Protein 4F6P (pdb70)

B-factor: mean 28.71, std 13.91, range [11.57, 96.3]

Organism: Saccharomyces cerevisiae (strain ATCC 204508 / S288c) (NCBI:txid559292)

Nearest PDB structures (foldseek):
  4f6p-assembly1_A  TM=1.004E+00  e=3.879E-60  Saccharomyces cerevisiae S288C
  4f6o-assembly1_A  TM=1.001E+00  e=3.298E-57  Saccharomyces cerevisiae S288C
  7qp0-assembly2_B  TM=9.603E-01  e=7.938E-43  Nakaseomyces glabratus
  7qp1-assembly1_A  TM=9.491E-01  e=3.780E-41  Nakaseomyces glabratus
  7qp1-assembly2_B  TM=9.369E-01  e=2.446E-39  Nakaseomyces glabratus

Foldseek 3Di:
DQDPVRADDFPPDFAAFDQDWDDDPQDDDIAGAAPLPDAEAEEFEFEQLPPDPRGHPARLVLSVLVVCLCCVPPPHDPVRYQYAYCPDDDPLRHQAVVSVLVVLLVQQPPFDANHAYEYEGEDEWDDPQIWAAGSVCVPVNTHHLVNSLVRHPVVHDHRYEYEYEYLYAPCVCSNVAQWKAALVGTDGHDPNAGNYKYKYKDWYQVYRLRSVLQSVCCVVPVWHFQNSSQRSSQVVQPPVHRIHMMMGIRDDDPRSHTDGD

Radius of gyration: 17.44 Å; Cα contacts (8 Å, |Δi|>4): 627; chains: 1; bounding box: 40×53×42 Å

Secondary structure (DSSP, 8-state):
---TTSS----SS-PPPPSS-EE-TTS--EE------S-EEEEEEE---TTSTT--SSHHHHHHHHHHHHHTTS---GGGEEEEETTSS-GGGS--HHHHHHHHHHHHTT--TT-EEEEEEES-EEE--EEE--TTHHHH--EEHHHHHHHHTTTPPTT-EEEEEE-SSS-TTTT--SEEEETTEEEE-------SEEEEEEEE----HHHHHHHHHHHH----BHHHHHHHHHHHHTTT-S-EEEEEESS---TTSBP--

GO terms:
  GO:0005634 nucleus (C, IDA)
  GO:0005829 cytosol (C, IDA)
  GO:0004198 calcium-dependent cysteine-type endopeptidase activity (F, IDA)
  GO:0006915 apoptotic process (P, IDA)
  GO:0004198 calcium-dependent cysteine-type endopeptidase activity (F, IMP)
  GO:0006515 protein quality control for misfolded or incompletely synthesized proteins (P, IMP)
  GO:0006915 apoptotic process (P, IMP)

Sequence (261 aa):
YVNASNMYGPPQNMSLPPPQTQTIQGTDQPYQYSQCTGRRKALIIGINYIGSKNQLRGCINDAHNIFNFLTNGYGYSSSDDIVILTDDQNDDLVRVPTRANMIRAMQWLVKDAQPNDSLFLHYSGHGGQTDDVIYPVDFETQGPIIDDEMHDIMVKPLQQGVRLTALLFDSAHSGTVLDLPYTYSTKGIIKEPNIFSAADVVMLSGSKNTGAMSHAFIKVMTLQPQQSYLSLLQNMRKELAGKYSQKPQLSSSHPIDVNLQFIMM

Solvent-accessible surface area: 11899 Å² total; per-residue (Å²): 178,119,58,118,53,98,22,90,39,41,46,172,120,49,71,102,2,32,81,118,66,45,106,18,172,80,49,139,58,54,17,28,4,0,45,8,112,37,134,74,16,0,0,0,0,0,0,21,4,91,72,55,210,103,86,42,183,12,10,9,82,3,0,78,58,0,42,79,23,0,41,124,57,43,56,3,54,73,136,24,16,40,28,2,4,24,80,58,158,47,134,106,119,26,0,28,57,76,36,0,24,174,5,0,89,72,0,14,137,108,10,96,53,40,13,0,1,1,3,0,1,2,8,37,20,11,123,112,82,16,0,2,50,0,43,38,49,146,117,111,20,46,0,66,4,65,56,0,47,73,25,0,1,151,79,15,82,59,0,0,0,0,2,0,1,1,19,3,41,93,0,35,62,0,0,54,7,38,8,14,6,2,22,149,8,90,78,90,99,33,164,101,101,32,23,0,0,0,1,2,4,6,4,39,175,140,62,4,7,0,1,56,0,0,36,84,2,7,88,104,49,70,109,2,1,1,8,1,1,1,35,3,0,83,76,28,0,70,85,134,54,75,31,66,0,34,2,7,0,4,1,38,13,76,10,64,11,28,4,31,8

Structure (mmCIF, N/CA/C/O backbone):
data_4F6P
#
_entry.id   4F6P
#
_cell.length_a   114.400
_cell.length_b   114.400
_cell.length_c   61.679
_cell.angle_alpha   90.00
_cell.angle_beta   90.00
_cell.angle_gamma   120.00
#
_symmetry.space_group_name_H-M   'H 3'
#
loop_
_entity.id
_entity.type
_entity.pdbx_description
1 polymer Metacaspase-1
2 non-polymer 1,1-diphenylethanol
3 water water
#
loop_
_atom_site.group_PDB
_atom_site.id
_atom_site.type_symbol
_atom_site.label_atom_id
_atom_site.label_alt_id
_atom_site.label_comp_id
_atom_site.label_asym_id
_atom_site.label_entity_id
_atom_site.label_seq_id
_atom_site.pdbx_PDB_ins_code
_atom_site.Cartn_x
_atom_site.Cartn_y
_atom_site.Cartn_z
_atom_site.occupancy
_atom_site.B_iso_or_equiv
_atom_site.auth_seq_id
_atom_site.auth_comp_id
_atom_site.auth_asym_id
_atom_site.auth_atom_id
_atom_site.pdbx_PDB_model_num
ATOM 1 N N . TYR A 1 11 ? 14.023 4.349 -6.812 1.00 94.55 93 TYR A N 1
ATOM 2 C CA . TYR A 1 11 ? 14.994 3.769 -7.732 1.00 90.56 93 TYR A CA 1
ATOM 3 C C . TYR A 1 11 ? 15.668 2.553 -7.111 1.00 94.84 93 TYR A C 1
ATOM 4 O O . TYR A 1 11 ? 15.439 1.421 -7.533 1.00 92.44 93 TYR A O 1
ATOM 13 N N . VAL A 1 16 ? 8.662 -4.608 -1.921 1.00 74.71 98 VAL A N 1
ATOM 14 C CA . VAL A 1 16 ? 8.376 -6.021 -2.135 1.00 71.97 98 VAL A CA 1
ATOM 15 C C . VAL A 1 16 ? 6.876 -6.267 -2.275 1.00 71.39 98 VAL A C 1
ATOM 16 O O . VAL A 1 16 ? 6.076 -5.741 -1.502 1.00 71.32 98 VAL A O 1
ATOM 20 N N . ASN A 1 17 ? 6.500 -7.071 -3.264 1.00 63.84 99 ASN A N 1
ATOM 21 C CA . ASN A 1 17 ? 5.095 -7.366 -3.514 1.00 66.65 99 ASN A CA 1
ATOM 22 C C . ASN A 1 17 ? 4.659 -8.707 -2.929 1.00 68.69 99 ASN A C 1
ATOM 23 O O . ASN A 1 17 ? 5.395 -9.331 -2.165 1.00 68.03 99 ASN A O 1
ATOM 28 N N . ALA A 1 18 ? 3.457 -9.140 -3.292 1.00 63.69 100 ALA A N 1
ATOM 29 C CA . ALA A 1 18 ? 2.887 -10.375 -2.764 1.00 63.25 100 ALA A CA 1
ATOM 30 C C . ALA A 1 18 ? 3.677 -11.618 -3.170 1.00 59.88 100 ALA A C 1
ATOM 31 O O . ALA A 1 18 ? 3.478 -12.693 -2.611 1.00 62.51 100 ALA A O 1
ATOM 33 N N . SER A 1 19 ? 4.568 -11.470 -4.145 1.00 53.26 101 SER A N 1
ATOM 34 C CA . SER A 1 19 ? 5.398 -12.585 -4.596 1.00 57.80 101 SER A CA 1
ATOM 35 C C . SER A 1 19 ? 6.785 -12.502 -3.977 1.00 54.66 101 SER A C 1
ATOM 36 O O . SER A 1 19 ? 7.676 -13.274 -4.322 1.00 52.13 101 SER A O 1
ATOM 39 N N . ASN A 1 20 ? 6.956 -11.555 -3.062 1.00 48.08 102 ASN A N 1
ATOM 40 C CA . ASN A 1 20 ? 8.231 -11.342 -2.389 1.00 46.25 102 ASN A CA 1
ATOM 41 C C . ASN A 1 20 ? 9.322 -10.862 -3.335 1.00 48.70 102 ASN A C 1
ATOM 42 O O . ASN A 1 20 ? 10.506 -11.070 -3.087 1.00 46.88 102 ASN A O 1
ATOM 47 N N . MET A 1 21 ? 8.917 -10.212 -4.418 1.00 41.33 103 MET A N 1
ATOM 48 C CA . M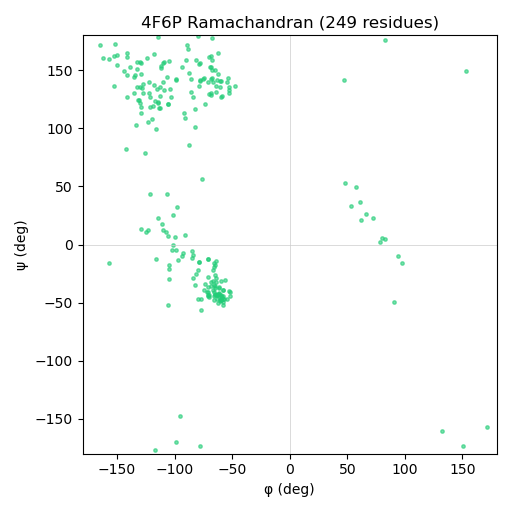ET A 1 21 ? 9.870 -9.705 -5.393 1.00 37.84 103 MET A CA 1
ATOM 49 C C . MET A 1 21 ? 9.771 -8.189 -5.474 1.00 40.02 103 MET A C 1
ATOM 50 O O . MET A 1 21 ? 8.801 -7.603 -4.989 1.00 43.79 103 MET A O 1
ATOM 55 N N . TYR A 1 22 ? 10.779 -7.551 -6.060 1.00 34.77 104 TYR A N 1
ATOM 56 C CA . TYR A 1 22 ? 10.737 -6.105 -6.232 1.00 35.38 104 TYR A CA 1
ATOM 57 C C . TYR A 1 22 ? 9.697 -5.730 -7.264 1.00 35.88 104 TYR A C 1
ATOM 58 O O . TYR A 1 22 ? 9.662 -6.286 -8.360 1.00 32.47 104 TYR A O 1
ATOM 67 N N . GLY A 1 23 ? 8.833 -4.789 -6.904 1.00 40.71 105 GLY A N 1
ATOM 68 C CA . GLY A 1 23 ? 7.813 -4.344 -7.823 1.00 40.92 105 GLY A CA 1
ATOM 69 C C . GLY A 1 23 ? 8.396 -3.388 -8.841 1.00 38.25 105 GLY A C 1
ATOM 70 O O . GLY A 1 23 ? 9.255 -2.566 -8.510 1.00 37.86 105 GLY A O 1
ATOM 71 N N . PRO A 1 24 ? 7.936 -3.494 -10.094 1.00 32.11 106 PRO A N 1
ATOM 72 C CA . PRO A 1 24 ? 8.227 -2.475 -11.104 1.00 30.06 106 PRO A CA 1
ATOM 73 C C . PRO A 1 24 ? 7.492 -1.202 -10.706 1.00 31.71 106 PRO A C 1
ATOM 74 O O . PRO A 1 24 ? 6.787 -1.203 -9.698 1.00 32.46 106 PRO A O 1
ATOM 78 N N . PRO A 1 25 ? 7.654 -0.125 -11.479 1.00 28.63 107 PRO A N 1
ATOM 79 C CA . PRO A 1 25 ? 6.935 1.114 -11.170 1.00 30.60 107 PRO A CA 1
ATOM 80 C C . PRO A 1 25 ? 5.429 0.884 -11.265 1.00 31.63 107 PRO A C 1
ATOM 81 O O . PRO A 1 25 ? 5.000 0.080 -12.087 1.00 31.21 107 PRO A O 1
ATOM 85 N N . GLN A 1 26 ? 4.648 1.576 -10.437 1.00 36.61 108 GLN A N 1
ATOM 86 C CA . GLN A 1 26 ? 3.195 1.411 -10.427 1.00 41.39 108 GLN A CA 1
ATOM 87 C C . GLN A 1 26 ? 2.613 1.572 -11.824 1.00 40.96 108 GLN A C 1
ATOM 88 O O . GLN A 1 26 ? 1.692 0.856 -12.217 1.00 39.01 108 GLN A O 1
ATOM 94 N N . ASN A 1 27 ? 3.150 2.532 -12.567 1.00 29.29 109 ASN A N 1
ATOM 95 C CA . ASN A 1 27 ? 2.723 2.780 -13.933 1.00 30.44 109 ASN A CA 1
ATOM 96 C C . ASN A 1 27 ? 3.925 2.673 -14.847 1.00 33.06 109 ASN A C 1
ATOM 97 O O . ASN A 1 27 ? 4.776 3.557 -14.884 1.00 37.58 109 ASN A O 1
ATOM 102 N N . MET A 1 28 ? 3.984 1.578 -15.582 1.00 34.06 110 MET A N 1
ATOM 103 C CA . MET A 1 28 ? 5.120 1.274 -16.414 1.00 31.28 110 MET A CA 1
ATOM 104 C C . MET A 1 28 ? 4.688 1.346 -17.870 1.00 31.19 110 MET A C 1
ATOM 105 O O . MET A 1 28 ? 3.688 0.744 -18.262 1.00 37.27 110 MET A O 1
ATOM 110 N N . SER A 1 29 ? 5.429 2.104 -18.666 1.00 28.71 111 SER A N 1
ATOM 111 C CA . SER A 1 29 ? 5.122 2.265 -20.080 1.00 28.87 111 SER A CA 1
ATOM 112 C C . SER A 1 29 ? 5.875 1.264 -20.950 1.00 27.53 111 SER A C 1
ATOM 113 O O . SER A 1 29 ? 6.950 0.797 -20.588 1.00 24.52 111 SER A O 1
ATOM 116 N N . LEU A 1 30 ? 5.293 0.936 -22.096 1.00 28.15 112 LEU A N 1
ATOM 117 C CA . LEU A 1 30 ? 6.022 0.231 -23.130 1.00 26.63 112 LEU A CA 1
ATOM 118 C C . LEU A 1 30 ? 7.080 1.168 -23.692 1.00 26.15 112 LEU A C 1
ATOM 119 O O . LEU A 1 30 ? 6.918 2.384 -23.660 1.00 29.18 112 LEU A O 1
ATOM 124 N N . PRO A 1 31 ? 8.176 0.609 -24.216 1.00 26.11 113 PRO A N 1
ATOM 125 C CA . PRO A 1 31 ? 9.150 1.483 -24.864 1.00 24.85 113 PRO A CA 1
ATOM 126 C C . PRO A 1 31 ? 8.451 2.325 -25.921 1.00 28.52 113 PRO A C 1
ATOM 127 O O . PRO A 1 31 ? 7.537 1.835 -26.590 1.00 29.48 113 PRO A O 1
ATOM 131 N N . PRO A 1 32 ? 8.877 3.583 -26.066 1.00 28.60 114 PRO A N 1
ATOM 132 C CA . PRO A 1 32 ? 8.250 4.523 -27.002 1.00 29.33 114 PRO A CA 1
ATOM 133 C C . PRO A 1 32 ? 8.486 4.091 -28.448 1.00 30.22 114 PRO A C 1
ATOM 134 O O . PRO A 1 32 ? 9.557 3.575 -28.768 1.00 30.19 114 PRO A O 1
ATOM 138 N N . PRO A 1 33 ? 7.482 4.285 -29.318 1.00 33.93 115 PRO A N 1
ATOM 139 C CA . PRO A 1 33 ? 7.660 3.899 -30.717 1.00 36.26 115 PRO A CA 1
ATOM 140 C C . PRO A 1 33 ? 8.428 4.968 -31.484 1.00 36.32 115 PRO A C 1
ATOM 141 O O . PRO A 1 33 ? 9.086 4.656 -32.472 1.00 36.52 115 PRO A O 1
ATOM 145 N N . GLN A 1 34 ? 8.359 6.212 -31.014 1.00 35.80 116 GLN A N 1
ATOM 146 C CA . GLN A 1 34 ? 9.010 7.320 -31.699 1.00 36.95 116 GLN A CA 1
ATOM 147 C C . GLN A 1 34 ? 10.527 7.201 -31.620 1.00 38.10 116 GLN A C 1
ATOM 148 O O . GLN A 1 34 ? 11.082 6.776 -30.603 1.00 33.22 116 GLN A O 1
ATOM 154 N N . THR A 1 35 ? 11.191 7.578 -32.705 1.00 34.73 117 THR A N 1
ATOM 155 C CA . THR A 1 35 ? 12.640 7.690 -32.726 1.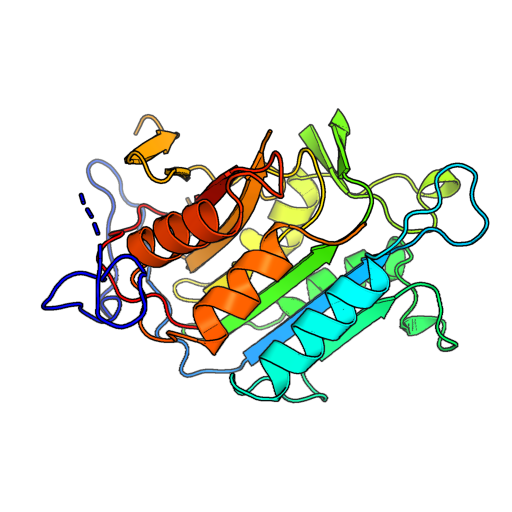00 33.86 117 THR A CA 1
ATOM 156 C C . THR A 1 35 ? 13.137 8.574 -31.589 1.00 35.67 117 THR A C 1
ATOM 157 O O . THR A 1 35 ? 12.582 9.639 -31.317 1.00 35.56 117 THR A O 1
ATOM 161 N N . GLN A 1 36 ? 14.187 8.115 -30.921 1.00 32.31 118 GLN A N 1
ATOM 162 C CA . GLN A 1 36 ? 14.763 8.831 -29.797 1.00 31.66 118 GLN A CA 1
ATOM 163 C C . GLN A 1 36 ? 16.062 9.480 -30.237 1.00 31.07 118 GLN A C 1
ATOM 164 O O . GLN A 1 36 ? 16.674 9.056 -31.216 1.00 34.88 118 GLN A O 1
ATOM 170 N N . THR A 1 37 ? 16.477 10.511 -29.514 1.00 34.89 119 THR A N 1
ATOM 171 C CA . THR A 1 37 ? 17.731 11.185 -29.807 1.00 36.31 119 THR A CA 1
ATOM 172 C C . THR A 1 37 ? 18.572 11.328 -28.549 1.00 39.79 119 THR A C 1
ATOM 173 O O . THR A 1 37 ? 18.061 11.298 -27.430 1.00 34.92 119 THR A O 1
ATOM 177 N N . ILE A 1 38 ? 19.873 11.477 -28.748 1.00 48.37 120 ILE A N 1
ATOM 178 C CA . ILE A 1 38 ? 20.793 11.698 -27.649 1.00 51.43 120 ILE A CA 1
ATOM 179 C C . ILE A 1 38 ? 21.196 13.168 -27.616 1.00 52.71 120 ILE A C 1
ATOM 180 O O . ILE A 1 38 ? 21.506 13.763 -28.653 1.00 51.07 120 ILE A O 1
ATOM 185 N N . GLN A 1 39 ? 21.168 13.758 -26.427 1.00 52.76 121 GLN A N 1
ATOM 186 C CA . GLN A 1 39 ? 21.513 15.164 -26.273 1.00 61.48 121 GLN A CA 1
ATOM 187 C C . GLN A 1 39 ? 22.948 15.439 -26.710 1.00 58.47 121 GLN A C 1
ATOM 188 O O . GLN A 1 39 ? 23.849 14.641 -26.452 1.00 60.66 121 GLN A O 1
ATOM 194 N N . GLY A 1 40 ? 23.149 16.571 -27.376 1.00 61.12 122 GLY A N 1
ATOM 195 C CA . GLY A 1 40 ? 24.480 17.016 -27.742 1.00 58.64 122 GLY A CA 1
ATOM 196 C C . GLY A 1 40 ? 25.057 16.345 -28.972 1.00 61.15 122 GLY A C 1
ATOM 197 O O . GLY A 1 40 ? 26.216 16.570 -29.320 1.00 66.31 122 GLY A O 1
ATOM 198 N N . THR A 1 41 ? 24.257 15.518 -29.636 1.00 55.07 123 THR A N 1
ATOM 199 C CA . THR A 1 41 ? 24.725 14.846 -30.840 1.00 56.57 123 THR A CA 1
ATOM 200 C C . THR A 1 41 ? 23.597 14.519 -31.811 1.00 55.41 123 THR A C 1
ATOM 201 O O . THR A 1 41 ? 22.417 14.692 -31.501 1.00 51.49 123 THR A O 1
ATOM 205 N N . ASP A 1 42 ? 23.978 14.040 -32.990 1.00 78.72 124 ASP A N 1
ATOM 206 C CA . ASP A 1 42 ? 23.032 13.765 -34.063 1.00 81.58 124 ASP A CA 1
ATOM 207 C C . ASP A 1 42 ? 22.836 12.260 -34.237 1.00 81.88 124 ASP A C 1
ATOM 208 O O . ASP A 1 42 ? 22.809 11.757 -35.362 1.00 83.79 124 ASP A O 1
ATOM 213 N N . GLN A 1 43 ? 22.694 11.544 -33.124 1.00 60.57 125 GLN A N 1
ATOM 214 C CA . GLN A 1 43 ? 22.647 10.084 -33.155 1.00 53.24 125 GLN A CA 1
ATOM 215 C C . GLN A 1 43 ? 21.301 9.544 -32.679 1.00 50.27 125 GLN A C 1
ATOM 216 O O . GLN A 1 43 ? 21.051 9.455 -31.479 1.00 52.46 125 GLN A O 1
ATOM 222 N N . PRO A 1 44 ? 20.429 9.178 -33.623 1.00 37.48 126 PRO A N 1
ATOM 223 C CA . PRO A 1 44 ? 19.118 8.645 -33.259 1.00 33.03 126 PRO A CA 1
ATOM 224 C C . PRO A 1 44 ? 19.187 7.163 -32.902 1.00 28.33 126 PRO A C 1
ATOM 225 O O . PRO A 1 44 ? 20.120 6.468 -33.300 1.00 31.69 126 PRO A O 1
ATOM 229 N N . TYR A 1 45 ? 18.195 6.704 -32.153 1.00 28.09 127 TYR A N 1
ATOM 230 C CA . TYR A 1 45 ? 18.000 5.278 -31.912 1.00 26.54 127 TYR A CA 1
ATOM 231 C C . TYR A 1 45 ? 16.513 5.031 -31.721 1.00 28.02 127 TYR A C 1
ATOM 232 O O . TYR A 1 45 ? 15.743 5.962 -31.480 1.00 28.27 127 TYR A O 1
ATOM 241 N N . GLN A 1 46 ? 16.100 3.776 -31.832 1.00 24.50 128 GLN A N 1
ATOM 242 C CA . GLN A 1 46 ? 14.697 3.434 -31.735 1.00 25.85 128 GLN A CA 1
ATOM 243 C C . GLN A 1 46 ? 14.568 2.123 -30.972 1.00 25.47 128 GLN A C 1
ATOM 244 O O . GLN A 1 46 ? 15.239 1.149 -31.301 1.00 24.80 128 GLN A O 1
ATOM 250 N N . TYR A 1 47 ? 13.750 2.116 -29.927 1.00 23.49 129 TYR A N 1
ATOM 251 C CA . TYR A 1 47 ? 13.407 0.865 -29.252 1.00 20.19 129 TYR A CA 1
ATOM 252 C C . TYR A 1 47 ? 12.583 -0.010 -30.188 1.00 24.53 129 TYR A C 1
ATOM 253 O O . TYR A 1 47 ? 11.695 0.479 -30.893 1.00 25.76 129 TYR A O 1
ATOM 262 N N . SER A 1 48 ? 12.840 -1.314 -30.194 1.00 20.42 130 SER A N 1
ATOM 263 C CA . SER A 1 48 ? 11.989 -2.199 -30.966 1.00 20.04 130 SER A CA 1
ATOM 264 C C . SER A 1 48 ? 10.669 -2.399 -30.251 1.00 21.78 130 SER A C 1
ATOM 265 O O . SER A 1 48 ? 10.640 -2.515 -29.031 1.00 21.80 130 SER A O 1
ATOM 268 N N . GLN A 1 49 ? 9.578 -2.478 -31.012 1.00 22.65 131 GLN A N 1
ATOM 269 C CA . GLN A 1 49 ? 8.301 -2.861 -30.431 1.00 23.49 131 GLN A CA 1
ATOM 270 C C . GLN A 1 49 ? 8.142 -4.379 -30.330 1.00 22.15 131 GLN A C 1
ATOM 271 O O . GLN A 1 49 ? 7.193 -4.873 -29.716 1.00 25.28 131 GLN A O 1
ATOM 277 N N . CYS A 1 50 ? 9.079 -5.114 -30.935 1.00 24.77 132 CYS A N 1
ATOM 278 C CA . CYS A 1 50 ? 9.126 -6.566 -30.823 1.00 23.85 132 CYS A CA 1
ATOM 279 C C . CYS A 1 50 ? 7.854 -7.218 -31.375 1.00 25.52 132 CYS A C 1
ATOM 280 O O . CYS A 1 50 ? 7.366 -8.220 -30.852 1.00 26.04 132 CYS A O 1
ATOM 283 N N . THR A 1 51 ? 7.335 -6.628 -32.446 1.00 24.49 133 THR A N 1
ATOM 284 C CA . THR A 1 51 ? 6.136 -7.120 -33.103 1.00 25.65 133 THR A CA 1
ATOM 285 C C . THR A 1 51 ? 6.463 -7.889 -34.383 1.00 28.00 133 THR A C 1
ATOM 286 O O . THR A 1 51 ? 5.570 -8.454 -35.021 1.00 28.27 133 THR A O 1
ATOM 290 N N . GLY A 1 52 ? 7.743 -7.914 -34.749 1.00 26.93 134 GLY A N 1
ATOM 291 C CA . GLY A 1 52 ? 8.190 -8.539 -35.986 1.00 28.20 134 GLY A CA 1
ATOM 292 C C . GLY A 1 52 ? 8.668 -9.969 -35.824 1.00 25.80 134 GLY A C 1
ATOM 293 O O . GLY A 1 52 ? 8.148 -10.721 -34.995 1.00 25.83 134 GLY A O 1
ATOM 294 N N . ARG A 1 53 ? 9.642 -10.357 -36.641 1.00 28.03 135 ARG A N 1
ATOM 295 C CA . ARG A 1 53 ? 10.181 -11.705 -36.582 1.00 28.62 135 ARG A CA 1
ATOM 296 C C . ARG A 1 53 ? 11.011 -11.935 -35.321 1.00 27.71 135 ARG A C 1
ATOM 297 O O . ARG A 1 53 ? 11.762 -11.056 -34.887 1.00 26.21 135 ARG A O 1
ATOM 305 N N . ARG A 1 54 ? 10.856 -13.125 -34.744 1.00 27.78 136 ARG A N 1
ATOM 306 C CA . ARG A 1 54 ? 11.625 -13.535 -33.580 1.00 24.49 136 ARG A CA 1
ATOM 307 C C . ARG A 1 54 ? 12.539 -14.695 -33.970 1.00 26.08 136 ARG A C 1
ATOM 308 O O . ARG A 1 54 ? 12.067 -15.762 -34.377 1.00 25.62 136 ARG A O 1
ATOM 316 N N . LYS A 1 55 ? 13.847 -14.474 -33.864 1.00 21.34 137 LYS A N 1
ATOM 317 C CA . LYS A 1 55 ? 14.835 -15.508 -34.167 1.00 18.98 137 LYS A CA 1
ATOM 318 C C . LYS A 1 55 ? 15.803 -15.591 -32.999 1.00 19.44 137 LYS A C 1
ATOM 319 O O . LYS A 1 55 ? 16.083 -14.580 -32.362 1.00 18.94 137 LYS A O 1
ATOM 325 N N . ALA A 1 56 ? 16.308 -16.787 -32.707 1.00 18.12 138 ALA A N 1
ATOM 326 C CA . ALA A 1 56 ? 17.290 -16.926 -31.630 1.00 16.49 138 ALA A CA 1
ATOM 327 C C . ALA A 1 56 ? 18.471 -17.787 -32.033 1.00 16.19 138 ALA A C 1
ATOM 328 O O . ALA A 1 56 ? 18.328 -18.755 -32.800 1.00 17.20 138 ALA A O 1
ATOM 330 N N . LEU A 1 57 ? 19.638 -17.434 -31.500 1.00 15.82 139 LEU A N 1
ATOM 331 C CA . LEU A 1 57 ? 20.829 -18.261 -31.589 1.00 16.77 139 LEU A CA 1
ATOM 332 C C . LEU A 1 57 ? 21.220 -18.601 -30.166 1.00 15.47 139 LEU A C 1
ATOM 333 O O . LEU A 1 57 ? 21.482 -17.709 -29.345 1.00 14.57 139 LEU A O 1
ATOM 338 N N . ILE A 1 58 ? 21.226 -19.891 -29.861 1.00 14.28 140 ILE A N 1
ATOM 339 C CA . ILE A 1 58 ? 21.511 -20.355 -28.514 1.00 13.99 140 ILE A CA 1
ATOM 340 C C . ILE A 1 58 ? 22.729 -21.274 -28.583 1.00 14.67 140 ILE A C 1
ATOM 341 O O . ILE A 1 58 ? 22.746 -22.212 -29.364 1.00 14.90 140 ILE A O 1
ATOM 346 N N . ILE A 1 59 ? 23.748 -20.997 -27.777 1.00 13.27 141 ILE A N 1
ATOM 347 C CA . ILE A 1 59 ? 24.994 -21.746 -27.863 1.00 13.45 141 ILE A CA 1
ATOM 348 C C . ILE A 1 59 ? 25.402 -22.226 -26.479 1.00 14.23 141 ILE A C 1
ATOM 349 O O . ILE A 1 59 ? 25.568 -21.428 -25.550 1.00 14.04 141 ILE A O 1
ATOM 354 N N . GLY A 1 60 ? 25.550 -23.533 -26.346 1.00 13.58 142 GLY A N 1
ATOM 355 C CA . GLY A 1 60 ? 25.965 -24.133 -25.089 1.00 13.68 142 GLY A CA 1
ATOM 356 C C . GLY A 1 60 ? 27.101 -25.106 -25.319 1.00 13.12 142 GLY A C 1
ATOM 357 O O . GLY A 1 60 ? 26.966 -26.027 -26.119 1.00 14.43 142 GLY A O 1
ATOM 358 N N . ILE A 1 61 ? 28.215 -24.892 -24.624 1.00 12.72 143 ILE A N 1
ATOM 359 C CA . ILE A 1 61 ? 29.430 -25.674 -24.862 1.00 13.12 143 ILE A CA 1
ATOM 360 C C . ILE A 1 61 ? 29.999 -26.240 -23.560 1.00 13.46 143 ILE A C 1
ATOM 361 O O . ILE A 1 61 ? 30.349 -25.480 -22.655 1.00 14.57 143 ILE A O 1
ATOM 366 N N . ASN A 1 62 ? 30.068 -27.572 -23.468 1.00 16.37 144 ASN A N 1
ATOM 367 C CA . ASN A 1 62 ? 30.672 -28.229 -22.305 1.00 16.34 144 ASN A CA 1
ATOM 368 C C . ASN A 1 62 ? 32.128 -28.635 -22.526 1.00 18.62 144 ASN A C 1
ATOM 369 O O . ASN A 1 62 ? 32.820 -28.953 -21.570 1.00 19.99 144 ASN A O 1
ATOM 374 N N . TYR A 1 63 ? 32.587 -28.611 -23.778 1.00 16.29 145 TYR A N 1
ATOM 375 C CA . TYR A 1 63 ? 33.964 -28.992 -24.104 1.00 17.03 145 TYR A CA 1
ATOM 376 C C . TYR A 1 63 ? 34.216 -30.413 -23.610 1.00 19.86 145 TYR A C 1
ATOM 377 O O . TYR A 1 63 ? 35.220 -30.696 -22.945 1.00 19.29 145 TYR A O 1
ATOM 386 N N . ILE A 1 64 ? 33.290 -31.298 -23.956 1.00 19.38 146 ILE A N 1
ATOM 387 C CA . ILE A 1 64 ? 33.292 -32.670 -23.476 1.00 19.63 146 ILE A CA 1
ATOM 388 C C . ILE A 1 64 ? 34.576 -33.392 -23.881 1.00 20.51 146 ILE A C 1
ATOM 389 O O . ILE A 1 64 ? 34.952 -33.401 -25.047 1.00 20.61 146 ILE A O 1
ATOM 394 N N . GLY A 1 65 ? 35.244 -33.974 -22.893 1.00 21.11 147 GLY A N 1
ATOM 395 C CA . GLY A 1 65 ? 36.457 -34.743 -23.136 1.00 23.75 147 GLY A CA 1
ATOM 396 C C . GLY A 1 65 ? 37.732 -33.941 -22.971 1.00 26.31 147 GLY A C 1
ATOM 397 O O . GLY A 1 65 ? 38.832 -34.506 -22.973 1.00 27.95 147 GLY A O 1
ATOM 398 N N . SER A 1 66 ? 37.602 -32.621 -22.840 1.00 24.80 148 SER A N 1
ATOM 399 C CA . SER A 1 66 ? 38.773 -31.752 -22.748 1.00 25.25 148 SER A CA 1
ATOM 400 C C . SER A 1 66 ? 39.233 -31.601 -21.299 1.00 26.82 148 SER A C 1
ATOM 401 O O . SER A 1 66 ? 38.511 -31.955 -20.371 1.00 29.47 148 SER A O 1
ATOM 404 N N . LYS A 1 67 ? 40.426 -31.042 -21.119 1.00 32.53 149 LYS A N 1
ATOM 405 C CA . LYS A 1 67 ? 40.981 -30.818 -19.786 1.00 36.93 149 LYS A CA 1
ATOM 406 C C . LYS A 1 67 ? 40.207 -29.790 -18.968 1.00 39.83 149 LYS A C 1
ATOM 407 O O . LYS A 1 67 ? 40.304 -29.773 -17.740 1.00 42.95 149 LYS A O 1
ATOM 413 N N . ASN A 1 68 ? 39.453 -28.928 -19.643 1.00 35.69 150 ASN A N 1
ATOM 414 C CA . ASN A 1 68 ? 38.615 -27.959 -18.942 1.00 38.58 150 ASN A CA 1
ATOM 415 C C . ASN A 1 68 ? 37.132 -28.101 -19.293 1.00 31.88 150 ASN A C 1
ATOM 416 O O . ASN A 1 68 ? 36.423 -27.116 -19.517 1.00 31.64 150 ASN A O 1
ATOM 421 N N . GLN A 1 69 ? 36.676 -29.349 -19.342 1.00 27.46 151 GLN A N 1
ATOM 422 C CA . GLN A 1 69 ? 35.272 -29.661 -19.557 1.00 24.27 151 GLN A CA 1
ATOM 423 C C . GLN A 1 69 ? 34.427 -28.944 -18.525 1.00 30.41 151 GLN A C 1
ATOM 424 O O . GLN A 1 69 ? 34.797 -28.853 -17.353 1.00 29.63 151 GLN A O 1
ATOM 430 N N . LEU A 1 70 ? 33.289 -28.427 -18.964 1.00 23.20 152 LEU A N 1
ATOM 431 C CA . LEU A 1 70 ? 32.402 -27.721 -18.069 1.00 22.62 152 LEU A CA 1
ATOM 432 C C . LEU A 1 70 ? 31.159 -28.552 -17.821 1.00 24.09 152 LEU A C 1
ATOM 433 O O . LEU A 1 70 ? 30.797 -29.434 -18.611 1.00 27.27 152 LEU A O 1
ATOM 438 N N . ARG A 1 71 ? 30.510 -28.274 -16.706 1.00 31.58 153 ARG A N 1
ATOM 439 C CA . ARG A 1 71 ? 29.233 -28.880 -16.432 1.00 33.01 153 ARG A CA 1
ATOM 440 C C . ARG A 1 71 ? 28.183 -27.781 -16.534 1.00 31.12 153 ARG A C 1
ATOM 441 O O . ARG A 1 71 ? 28.424 -26.629 -16.150 1.00 34.38 153 ARG A O 1
ATOM 449 N N . GLY A 1 72 ? 27.046 -28.132 -17.115 1.00 21.11 154 GLY A N 1
ATOM 450 C CA . GLY A 1 72 ? 25.872 -27.285 -17.084 1.00 19.02 154 GLY A CA 1
ATOM 451 C C . GLY A 1 72 ? 25.592 -26.400 -18.287 1.00 17.93 154 GLY A C 1
ATOM 452 O O . GLY A 1 72 ? 24.482 -25.887 -18.412 1.00 17.84 154 GLY A O 1
ATOM 453 N N . CYS A 1 73 ? 26.570 -26.199 -19.165 1.00 17.93 155 CYS A N 1
ATOM 454 C CA . CYS A 1 73 ? 26.383 -25.186 -20.221 1.00 16.04 155 CYS A CA 1
ATOM 455 C C . CYS A 1 73 ? 25.430 -25.649 -21.310 1.00 15.63 155 CYS A C 1
ATOM 456 O O . CYS A 1 73 ? 24.648 -24.866 -21.850 1.00 15.54 155 CYS A O 1
ATOM 459 N N . ILE A 1 74 ? 25.518 -26.923 -21.668 1.00 16.04 156 ILE A N 1
ATOM 460 C CA . ILE A 1 74 ? 24.573 -27.482 -22.620 1.00 15.94 156 ILE A CA 1
ATOM 461 C C . ILE A 1 74 ? 23.164 -27.404 -22.042 1.00 16.32 156 ILE A C 1
ATOM 462 O O . ILE A 1 74 ? 22.220 -27.037 -22.733 1.00 15.10 156 ILE A O 1
ATOM 467 N N . ASN A 1 75 ? 23.035 -27.738 -20.763 1.00 16.64 157 ASN A N 1
ATOM 468 C CA . ASN A 1 75 ? 21.750 -27.643 -20.089 1.00 18.46 157 ASN A CA 1
ATOM 469 C C . ASN A 1 75 ? 21.233 -26.199 -20.070 1.00 18.02 157 ASN A C 1
ATOM 470 O O . ASN A 1 75 ? 20.037 -25.982 -20.263 1.00 17.98 157 ASN A O 1
ATOM 475 N N . ASP A 1 76 ? 22.133 -25.223 -19.894 1.00 16.13 158 ASP A N 1
ATOM 476 C CA . ASP A 1 76 ? 21.739 -23.804 -19.936 1.00 16.75 158 ASP A CA 1
ATOM 477 C C . ASP A 1 76 ? 21.092 -23.498 -21.277 1.00 16.96 158 ASP A C 1
ATOM 478 O O . ASP A 1 76 ? 20.060 -22.840 -21.341 1.00 15.09 158 ASP A O 1
ATOM 483 N N . ALA A 1 77 ? 21.730 -23.941 -22.362 1.00 14.06 159 ALA A N 1
ATOM 484 C CA . ALA A 1 77 ? 21.160 -23.758 -23.693 1.00 14.05 159 ALA A CA 1
ATOM 485 C C . ALA A 1 77 ? 19.777 -24.387 -23.840 1.00 16.01 159 ALA A C 1
ATOM 486 O O . ALA A 1 77 ? 18.868 -23.776 -24.394 1.00 15.79 159 ALA A O 1
ATOM 488 N N . HIS A 1 78 ? 19.614 -25.606 -23.341 1.00 16.91 160 HIS A N 1
ATOM 489 C CA . HIS A 1 78 ? 18.314 -26.252 -23.439 1.00 16.89 160 HIS A CA 1
ATOM 490 C C . HIS A 1 78 ? 17.270 -25.489 -22.622 1.00 16.84 160 HIS A C 1
ATOM 491 O O . HIS A 1 78 ? 16.121 -25.369 -23.051 1.00 17.77 160 HIS A O 1
ATOM 498 N N . ASN A 1 79 ? 17.688 -24.937 -21.483 1.00 15.83 161 ASN A N 1
ATOM 499 C CA . ASN A 1 79 ? 16.784 -24.133 -20.652 1.00 16.37 161 ASN A CA 1
ATOM 500 C C . ASN A 1 79 ? 16.273 -22.919 -21.406 1.00 16.15 161 ASN A C 1
ATOM 501 O O . ASN A 1 79 ? 15.081 -22.626 -21.401 1.00 17.32 161 ASN A O 1
ATOM 506 N N . ILE A 1 80 ? 17.182 -22.210 -22.068 1.00 15.78 162 ILE A N 1
ATOM 507 C CA . ILE A 1 80 ? 16.778 -21.033 -22.825 1.00 17.87 162 ILE A CA 1
ATOM 508 C C . ILE A 1 80 ? 15.893 -21.390 -24.022 1.00 18.42 162 ILE A C 1
ATOM 509 O O . ILE A 1 80 ? 14.909 -20.694 -24.317 1.00 18.32 162 ILE A O 1
ATOM 514 N N . PHE A 1 81 ? 16.225 -22.486 -24.695 1.00 16.73 163 PHE A N 1
ATOM 515 C CA . PHE A 1 81 ? 15.419 -22.960 -25.820 1.00 17.78 163 PHE A CA 1
ATOM 516 C C . PHE A 1 81 ? 13.985 -23.201 -25.346 1.00 18.8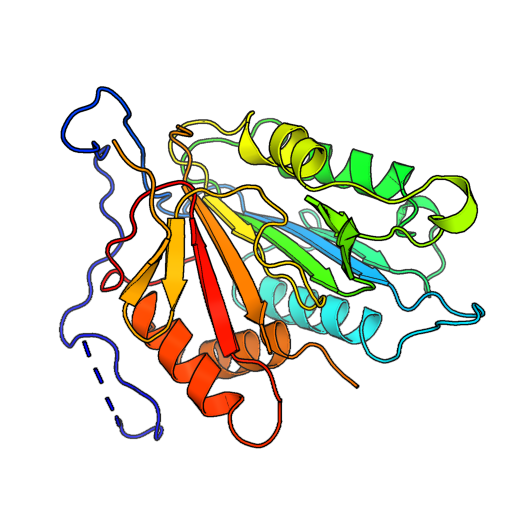5 163 PHE A C 1
ATOM 517 O O . PHE A 1 81 ? 13.023 -22.733 -25.958 1.00 19.70 163 PHE A O 1
ATOM 525 N N . ASN A 1 82 ? 13.854 -23.921 -24.241 1.00 19.91 164 ASN A N 1
ATOM 526 C CA . ASN A 1 82 ? 12.532 -24.231 -23.702 1.00 20.95 164 ASN A CA 1
ATOM 527 C C . ASN A 1 82 ? 11.788 -22.993 -23.220 1.00 24.07 164 ASN A C 1
ATOM 528 O O . ASN A 1 82 ? 10.600 -22.842 -23.467 1.00 25.00 164 ASN A O 1
ATOM 533 N N . PHE A 1 83 ? 12.501 -22.087 -22.566 1.00 18.08 165 PHE A N 1
ATOM 534 C CA . PHE A 1 83 ? 11.911 -20.832 -22.130 1.00 18.72 165 PHE A CA 1
ATOM 535 C C . PHE A 1 83 ? 11.380 -20.020 -23.321 1.00 19.47 165 PHE A C 1
ATOM 536 O O . PHE A 1 83 ? 10.252 -19.510 -23.286 1.00 21.32 165 PHE A O 1
ATOM 544 N N . LEU A 1 84 ? 12.184 -19.890 -24.374 1.00 19.64 166 LEU A N 1
ATOM 545 C CA . LEU A 1 84 ? 11.790 -19.046 -25.502 1.00 19.37 166 LEU A CA 1
ATOM 546 C C . LEU A 1 84 ? 10.658 -19.636 -26.329 1.00 25.39 166 LEU A C 1
ATOM 547 O O . LEU A 1 84 ? 9.810 -18.901 -26.835 1.00 24.58 166 LEU A O 1
ATOM 552 N N . THR A 1 85 ? 10.663 -20.952 -26.491 1.00 25.64 167 THR A N 1
ATOM 553 C CA . THR A 1 85 ? 9.671 -21.602 -27.353 1.00 27.52 167 THR A CA 1
ATOM 554 C C . THR A 1 85 ? 8.331 -21.781 -26.669 1.00 33.38 167 THR A C 1
ATOM 555 O O . THR A 1 85 ? 7.305 -21.933 -27.333 1.00 34.18 167 THR A O 1
ATOM 559 N N . ASN A 1 86 ? 8.330 -21.766 -25.344 1.00 34.47 168 ASN A N 1
ATOM 560 C CA . ASN A 1 86 ? 7.111 -22.097 -24.614 1.00 39.84 168 ASN A CA 1
ATOM 561 C C . ASN A 1 86 ? 6.446 -20.902 -23.959 1.00 42.94 168 ASN A C 1
ATOM 562 O O . ASN A 1 86 ? 5.528 -21.061 -23.155 1.00 52.90 168 ASN A O 1
ATOM 567 N N . GLY A 1 87 ? 6.902 -19.704 -24.302 1.00 53.49 169 GLY A N 1
ATOM 568 C CA . GLY A 1 87 ? 6.321 -18.511 -23.722 1.00 55.93 169 GLY A CA 1
ATOM 569 C C . GLY A 1 87 ? 6.508 -17.253 -24.541 1.00 50.61 169 GLY A C 1
ATOM 570 O O . GLY A 1 87 ? 5.813 -16.260 -24.320 1.00 50.87 169 GLY A O 1
ATOM 571 N N . TYR A 1 88 ? 7.423 -17.283 -25.501 1.00 28.67 170 TYR A N 1
ATOM 572 C CA . TYR A 1 88 ? 7.871 -16.024 -26.101 1.00 28.38 170 TYR A CA 1
ATOM 573 C C . TYR A 1 88 ? 7.852 -15.963 -27.615 1.00 29.57 170 TYR A C 1
ATOM 574 O O . TYR A 1 88 ? 8.420 -15.047 -28.207 1.00 32.94 170 TYR A O 1
ATOM 583 N N . GLY A 1 89 ? 7.190 -16.933 -28.232 1.00 28.75 171 GLY A N 1
ATOM 584 C CA . GLY A 1 89 ? 6.914 -16.889 -29.654 1.00 32.18 171 GLY A CA 1
ATOM 585 C C . GLY A 1 89 ? 8.113 -17.129 -30.550 1.00 33.78 171 GLY A C 1
ATOM 586 O O . GLY A 1 89 ? 8.115 -16.698 -31.704 1.00 31.40 171 GLY A O 1
ATOM 587 N N . TYR A 1 90 ? 9.139 -17.799 -30.030 1.00 30.36 172 TYR A N 1
ATOM 588 C CA . TYR A 1 90 ? 10.256 -18.211 -30.881 1.00 31.56 172 TYR A CA 1
ATOM 589 C C . TYR A 1 90 ? 9.977 -19.607 -31.401 1.00 32.78 172 TYR A C 1
ATOM 590 O O . TYR A 1 90 ? 9.924 -20.559 -30.627 1.00 33.09 172 TYR A O 1
ATOM 599 N N . SER A 1 91 ? 9.769 -19.724 -32.708 1.00 31.15 173 SER A N 1
ATOM 600 C CA . SER A 1 91 ? 9.482 -21.016 -33.311 1.00 34.47 173 SER A CA 1
ATOM 601 C C . SER A 1 91 ? 10.765 -21.824 -33.489 1.00 32.39 173 SER A C 1
ATOM 602 O O . SER A 1 91 ? 11.831 -21.265 -33.733 1.00 30.70 173 SER A O 1
ATOM 605 N N A SER A 1 92 ? 10.646 -23.141 -33.369 0.47 32.45 174 SER A N 1
ATOM 606 N N B SER A 1 92 ? 10.659 -23.143 -33.366 0.53 32.43 174 SER A N 1
ATOM 607 C CA A SER A 1 92 ? 11.790 -24.031 -33.513 0.47 31.09 174 SER A CA 1
ATOM 608 C CA B SER A 1 92 ? 11.826 -24.009 -33.508 0.53 31.04 174 SER A CA 1
ATOM 609 C C A SER A 1 92 ? 12.506 -23.829 -34.852 0.47 31.73 174 SER A C 1
ATOM 610 C C B SER A 1 92 ? 12.519 -23.821 -34.860 0.53 31.72 174 SER A C 1
ATOM 611 O O A SER A 1 92 ? 13.727 -23.949 -34.933 0.47 30.16 174 SER A O 1
ATOM 612 O O B SER A 1 92 ? 13.738 -23.949 -34.960 0.53 30.16 174 SER A O 1
ATOM 617 N N . ASP A 1 93 ? 11.743 -23.518 -35.898 1.00 34.79 175 ASP A N 1
ATOM 618 C CA . ASP A 1 93 ? 12.312 -23.283 -37.229 1.00 34.13 175 ASP A CA 1
ATOM 619 C C . ASP A 1 93 ? 13.112 -21.988 -37.285 1.00 33.66 175 ASP A C 1
ATOM 620 O O . ASP A 1 93 ? 13.882 -21.767 -38.220 1.00 37.34 175 ASP A O 1
ATOM 625 N N . ASP A 1 94 ? 12.922 -21.136 -36.284 1.00 27.35 176 ASP A N 1
ATOM 626 C CA . ASP A 1 94 ? 13.600 -19.844 -36.228 1.00 25.10 176 ASP A CA 1
ATOM 627 C C . ASP A 1 94 ? 14.635 -19.794 -35.111 1.00 23.34 176 ASP A C 1
ATOM 628 O O . ASP A 1 94 ? 15.054 -18.707 -34.685 1.00 21.25 176 ASP A O 1
ATOM 633 N N . ILE A 1 95 ? 15.022 -20.966 -34.625 1.00 23.33 177 ILE A N 1
ATOM 634 C CA . ILE A 1 95 ? 16.064 -21.063 -33.610 1.00 21.36 177 ILE A CA 1
ATOM 635 C C . ILE A 1 95 ? 17.191 -21.940 -34.114 1.00 20.77 177 ILE A C 1
ATOM 636 O O . ILE A 1 95 ? 16.955 -23.042 -34.620 1.00 23.03 177 ILE A O 1
ATOM 641 N N . VAL A 1 96 ? 18.418 -21.446 -33.997 1.00 18.83 178 VAL A N 1
ATOM 642 C CA . VAL A 1 96 ? 19.587 -22.277 -34.196 1.00 18.61 178 VAL A CA 1
ATOM 643 C C . VAL A 1 96 ? 20.158 -22.520 -32.811 1.00 17.97 178 VAL A C 1
ATOM 644 O O . VAL A 1 96 ? 20.473 -21.561 -32.097 1.00 18.16 178 VAL A O 1
ATOM 648 N N . ILE A 1 97 ? 20.250 -23.786 -32.421 1.00 16.67 179 ILE A N 1
ATOM 649 C CA . ILE A 1 97 ? 20.897 -24.147 -31.158 1.00 15.60 179 ILE A CA 1
ATOM 650 C C . ILE A 1 97 ? 22.132 -25.002 -31.421 1.00 17.72 179 ILE A C 1
ATOM 651 O O . ILE A 1 97 ? 22.068 -26.048 -32.076 1.00 16.89 179 ILE A O 1
ATOM 656 N N . LEU A 1 98 ? 23.268 -24.536 -30.917 1.00 14.25 180 LEU A N 1
ATOM 657 C CA . LEU A 1 98 ? 24.539 -25.196 -31.142 1.00 15.07 180 LEU A CA 1
ATOM 658 C C . LEU A 1 98 ? 25.022 -25.757 -29.819 1.00 15.64 180 LEU A C 1
ATOM 659 O O . LEU A 1 98 ? 25.246 -25.009 -28.869 1.00 15.21 180 LEU A O 1
ATOM 664 N N . THR A 1 99 ? 25.163 -27.079 -29.748 1.00 14.30 181 THR A N 1
ATOM 665 C CA . THR A 1 99 ? 25.671 -27.735 -28.549 1.00 14.82 181 THR A CA 1
ATOM 666 C C . THR A 1 99 ? 26.635 -28.861 -28.928 1.00 16.46 181 THR A C 1
ATOM 667 O O . THR A 1 99 ? 26.521 -29.431 -30.019 1.00 16.24 181 THR A O 1
ATOM 671 N N . ASP A 1 100 ? 27.574 -29.182 -28.039 1.00 16.97 182 ASP A N 1
ATOM 672 C CA . ASP A 1 100 ? 28.625 -30.155 -28.395 1.00 17.00 182 ASP A CA 1
ATOM 673 C C . ASP A 1 100 ? 28.426 -31.582 -27.850 1.00 17.81 182 ASP A C 1
ATOM 674 O O . ASP A 1 100 ? 29.404 -32.318 -27.688 1.00 20.59 182 ASP A O 1
ATOM 679 N N . ASP A 1 101 ? 27.180 -31.976 -27.591 1.00 20.15 183 ASP A N 1
ATOM 680 C CA . ASP A 1 101 ? 26.907 -33.356 -27.166 1.00 20.82 183 ASP A CA 1
ATOM 681 C C . ASP A 1 101 ? 25.896 -34.052 -28.053 1.00 26.44 183 ASP A C 1
ATOM 682 O O . ASP A 1 101 ? 25.388 -35.124 -27.713 1.00 30.30 183 ASP A O 1
ATOM 687 N N . GLN A 1 102 ? 25.579 -33.434 -29.172 1.00 20.83 184 GLN A N 1
ATOM 688 C CA . GLN A 1 102 ? 24.568 -33.992 -30.041 1.00 23.48 184 GLN A CA 1
ATOM 689 C C . GLN A 1 102 ? 25.171 -34.436 -31.373 1.00 20.20 184 GLN A C 1
ATOM 690 O O . GLN A 1 102 ? 26.375 -34.313 -31.591 1.00 21.42 184 GLN A O 1
ATOM 696 N N . ASN A 1 103 ? 24.337 -34.990 -32.245 1.00 20.24 185 ASN A N 1
ATOM 697 C CA . ASN A 1 103 ? 24.853 -35.823 -33.316 1.00 20.31 185 ASN A CA 1
ATOM 698 C C . ASN A 1 103 ? 24.834 -35.221 -34.715 1.00 21.15 185 ASN A C 1
ATOM 699 O O . ASN A 1 103 ? 25.120 -35.921 -35.675 1.00 21.77 185 ASN A O 1
ATOM 704 N N A ASP A 1 104 ? 24.512 -33.937 -34.822 0.52 18.12 186 ASP A N 1
ATOM 705 N N B ASP A 1 104 ? 24.474 -33.947 -34.830 0.48 18.16 186 ASP A N 1
ATOM 706 C CA A ASP A 1 104 ? 24.468 -33.248 -36.114 0.52 19.27 186 ASP A CA 1
ATOM 707 C CA B ASP A 1 104 ? 24.491 -33.267 -36.124 0.48 19.28 186 ASP A CA 1
ATOM 708 C C A ASP A 1 104 ? 25.654 -32.287 -36.219 0.52 18.87 186 ASP A C 1
ATOM 709 C C B ASP A 1 104 ? 25.682 -32.321 -36.183 0.48 18.89 186 ASP A C 1
ATOM 710 O O A ASP A 1 104 ? 25.716 -31.296 -35.498 0.52 17.38 186 ASP A O 1
ATOM 711 O O B ASP A 1 104 ? 25.775 -31.377 -35.403 0.48 17.29 186 ASP A O 1
ATOM 720 N N . LEU A 1 105 ? 26.616 -32.591 -37.089 1.00 15.41 187 LEU A N 1
ATOM 721 C CA . LEU A 1 105 ? 27.806 -31.747 -37.195 1.00 16.22 187 LEU A CA 1
ATOM 722 C C . LEU A 1 105 ? 27.510 -30.255 -37.437 1.00 15.92 187 LEU A C 1
ATOM 723 O O . LEU A 1 105 ? 28.230 -29.394 -36.912 1.00 15.28 187 LEU A O 1
ATOM 728 N N . VAL A 1 106 ? 26.453 -29.954 -38.185 1.00 19.01 188 VAL A N 1
ATOM 729 C CA . VAL A 1 106 ? 26.115 -28.563 -38.497 1.00 18.79 188 VAL A CA 1
ATOM 730 C C . VAL A 1 106 ? 25.586 -27.800 -37.286 1.00 18.94 188 VAL A C 1
ATOM 731 O O . VAL A 1 106 ? 25.451 -26.575 -37.345 1.00 18.69 188 VAL A O 1
ATOM 735 N N . ARG A 1 107 ? 25.261 -28.521 -36.217 1.00 19.37 189 ARG A N 1
ATOM 736 C CA . ARG A 1 107 ? 24.824 -27.898 -34.965 1.00 19.11 189 ARG A CA 1
ATOM 737 C C . ARG A 1 107 ? 25.890 -27.929 -33.855 1.00 17.06 189 ARG A C 1
ATOM 738 O O . ARG A 1 107 ? 25.614 -27.553 -32.717 1.00 18.45 189 ARG A O 1
ATOM 746 N N . VAL A 1 108 ? 27.104 -28.369 -34.179 1.00 15.07 190 VAL A N 1
ATOM 747 C CA . VAL A 1 108 ? 28.205 -28.336 -33.210 1.00 14.63 190 VAL A CA 1
ATOM 748 C C . VAL A 1 108 ? 28.752 -26.911 -33.149 1.00 15.07 190 VAL A C 1
ATOM 749 O O . VAL A 1 108 ? 28.922 -26.274 -34.191 1.00 15.89 190 VAL A O 1
ATOM 753 N N . PRO A 1 109 ? 29.015 -26.393 -31.935 1.00 14.23 191 PRO A N 1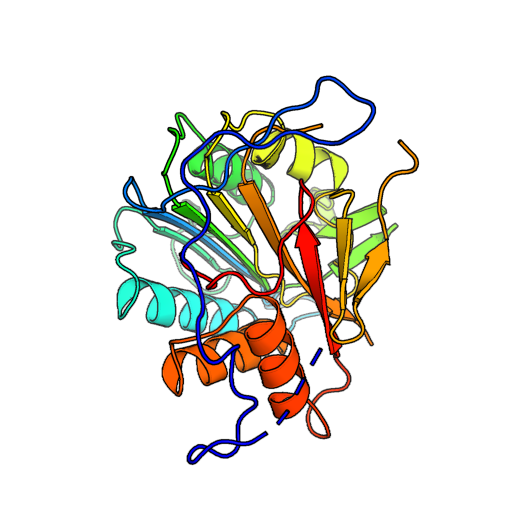
ATOM 754 C CA . PRO A 1 109 ? 29.557 -25.030 -31.804 1.00 15.20 191 PRO A CA 1
ATOM 755 C C . PRO A 1 109 ? 31.046 -24.912 -32.148 1.00 15.68 191 PRO A C 1
ATOM 756 O O . PRO A 1 109 ? 31.835 -24.453 -31.331 1.00 15.72 191 PRO A O 1
ATOM 760 N N . THR A 1 110 ? 31.417 -25.318 -33.357 1.00 14.53 192 THR A N 1
ATOM 761 C CA . THR A 1 110 ? 32.740 -25.025 -33.885 1.00 15.37 192 THR A CA 1
ATOM 762 C C . THR A 1 110 ? 32.805 -23.532 -34.165 1.00 16.21 192 THR A C 1
ATOM 763 O O . THR A 1 110 ? 31.768 -22.860 -34.267 1.00 16.08 192 THR A O 1
ATOM 767 N N . ARG A 1 111 ? 34.008 -23.000 -34.286 1.00 15.10 193 ARG A N 1
ATOM 768 C CA . ARG A 1 111 ? 34.121 -21.581 -34.583 1.00 15.00 193 ARG A CA 1
ATOM 769 C C . ARG A 1 111 ? 33.383 -21.222 -35.866 1.00 16.06 193 ARG A C 1
ATOM 770 O O . ARG A 1 111 ? 32.642 -20.237 -35.915 1.00 15.92 193 ARG A O 1
ATOM 778 N N . ALA A 1 112 ? 33.589 -22.018 -36.914 1.00 17.79 194 ALA A N 1
ATOM 779 C CA . ALA A 1 112 ? 32.945 -21.735 -38.197 1.00 19.12 194 ALA A CA 1
ATOM 780 C C . ALA A 1 112 ? 31.420 -21.767 -38.120 1.00 17.43 194 ALA A C 1
ATOM 781 O O . ALA A 1 112 ? 30.750 -20.935 -38.725 1.00 18.94 194 ALA A O 1
ATOM 783 N N . ASN A 1 113 ? 30.859 -22.739 -37.398 1.00 17.88 195 ASN A N 1
ATOM 784 C CA . ASN A 1 113 ? 29.416 -22.815 -37.264 1.00 17.14 195 ASN A CA 1
ATOM 785 C C . ASN A 1 113 ? 28.907 -21.644 -36.430 1.00 16.74 195 ASN A C 1
ATOM 786 O O . ASN A 1 113 ? 27.832 -21.122 -36.679 1.00 16.43 195 ASN A O 1
ATOM 791 N N . MET A 1 114 ? 29.681 -21.232 -35.435 1.00 16.55 196 MET A N 1
ATOM 792 C CA . MET A 1 114 ? 29.250 -20.100 -34.613 1.00 14.77 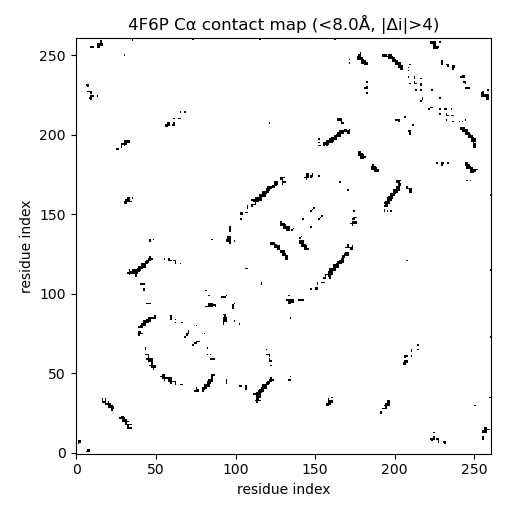196 MET A CA 1
ATOM 793 C C . MET A 1 114 ? 29.205 -18.817 -35.419 1.00 16.35 196 MET A C 1
ATOM 794 O O . MET A 1 114 ? 28.242 -18.055 -35.337 1.00 18.22 196 MET A O 1
ATOM 799 N N . ILE A 1 115 ? 30.242 -18.590 -36.212 1.00 16.82 197 ILE A N 1
ATOM 800 C CA . ILE A 1 115 ? 30.323 -17.382 -37.029 1.00 18.37 197 ILE A CA 1
ATOM 801 C C . ILE A 1 115 ? 29.183 -17.362 -38.035 1.00 21.05 197 ILE A C 1
ATOM 802 O O . ILE A 1 115 ? 28.506 -16.344 -38.196 1.00 18.81 197 ILE A O 1
ATOM 807 N N . ARG A 1 116 ? 28.962 -18.489 -38.708 1.00 19.49 198 ARG A N 1
ATOM 808 C CA . ARG A 1 116 ? 27.861 -18.584 -39.663 1.00 20.30 198 ARG A CA 1
ATOM 809 C C . ARG A 1 116 ? 26.508 -18.329 -39.000 1.00 20.55 198 ARG A C 1
ATOM 810 O O . ARG A 1 116 ? 25.664 -17.615 -39.548 1.00 20.88 198 ARG A O 1
ATOM 818 N N . ALA A 1 117 ? 26.311 -18.905 -37.815 1.00 18.21 199 ALA A N 1
ATOM 819 C CA . ALA A 1 117 ? 25.061 -18.728 -37.093 1.00 17.42 199 ALA A CA 1
ATOM 820 C C . ALA A 1 117 ? 24.859 -17.279 -36.666 1.00 17.63 199 ALA A C 1
ATOM 821 O O . ALA A 1 117 ? 23.733 -16.791 -36.684 1.00 17.75 199 ALA A O 1
ATOM 823 N N . MET A 1 118 ? 25.935 -16.603 -36.273 1.00 19.84 200 MET A N 1
ATOM 824 C CA . MET A 1 118 ? 25.834 -15.189 -35.897 1.00 19.07 200 MET A CA 1
ATOM 825 C C . MET A 1 118 ? 25.369 -14.358 -37.090 1.00 20.90 200 MET A C 1
ATOM 826 O O . MET A 1 118 ? 24.526 -13.474 -36.946 1.00 20.96 200 MET A O 1
ATOM 831 N N . GLN A 1 119 ? 25.924 -14.647 -38.262 1.00 19.11 201 GLN A N 1
ATOM 832 C CA . GLN A 1 119 ? 25.492 -13.969 -39.483 1.00 21.65 201 GLN A CA 1
ATOM 833 C C . GLN A 1 119 ? 24.032 -14.271 -39.801 1.00 21.88 201 GLN A C 1
ATOM 834 O O . GLN A 1 119 ? 23.255 -13.379 -40.164 1.00 23.41 201 GLN A O 1
ATOM 840 N N . TRP A 1 120 ? 23.655 -15.533 -39.665 1.00 21.26 202 TRP A N 1
ATOM 841 C CA . TRP A 1 120 ? 22.278 -15.925 -39.904 1.00 20.87 202 TRP A CA 1
ATOM 842 C C . TRP A 1 120 ? 21.310 -15.162 -38.996 1.00 21.86 202 TRP A C 1
ATOM 843 O O . TRP A 1 120 ? 20.232 -14.757 -39.429 1.00 22.42 202 TRP A O 1
ATOM 854 N N . LEU A 1 121 ? 21.702 -14.958 -37.742 1.00 19.27 203 LEU A N 1
ATOM 855 C CA . LEU A 1 121 ? 20.797 -14.377 -36.751 1.00 17.60 203 LEU A CA 1
ATOM 856 C C . LEU A 1 121 ? 20.310 -12.997 -37.180 1.00 20.33 203 LEU A C 1
ATOM 857 O O . LEU A 1 121 ? 19.120 -12.672 -37.085 1.00 20.54 203 LEU A O 1
ATOM 862 N N . VAL A 1 122 ? 21.244 -12.185 -37.649 1.00 18.01 204 VAL A N 1
ATOM 863 C CA . VAL A 1 122 ? 20.969 -10.782 -37.921 1.00 19.56 204 VAL A CA 1
ATOM 864 C C . VAL A 1 122 ? 20.678 -10.491 -39.392 1.00 23.41 204 VAL A C 1
ATOM 865 O O . VAL A 1 122 ? 20.337 -9.365 -39.750 1.00 24.04 204 VAL A O 1
ATOM 869 N N . LYS A 1 123 ? 20.805 -11.499 -40.245 1.00 23.62 205 LYS A N 1
ATOM 870 C CA . LYS A 1 123 ? 20.613 -11.293 -41.680 1.00 25.47 205 LYS A CA 1
ATOM 871 C C . LYS A 1 123 ? 19.215 -10.758 -41.988 1.00 27.50 205 LYS A C 1
ATOM 872 O O . LYS A 1 123 ? 18.214 -11.318 -41.542 1.00 27.84 205 LYS A O 1
ATOM 878 N N . ASP A 1 124 ? 19.169 -9.663 -42.743 1.00 30.89 206 ASP A N 1
ATOM 879 C CA . ASP A 1 124 ? 17.912 -9.097 -43.227 1.00 31.89 206 ASP A CA 1
ATOM 880 C C . ASP A 1 124 ? 16.975 -8.647 -42.100 1.00 28.98 206 ASP A C 1
ATOM 881 O O . ASP A 1 124 ? 15.770 -8.517 -42.307 1.00 32.93 206 ASP A O 1
ATOM 886 N N . ALA A 1 125 ? 17.526 -8.405 -40.913 1.00 25.10 207 ALA A N 1
ATOM 887 C CA . ALA A 1 125 ? 16.703 -7.988 -39.778 1.00 26.62 207 ALA A CA 1
ATOM 888 C C . ALA A 1 125 ? 15.984 -6.671 -40.060 1.00 23.89 207 ALA A C 1
ATOM 889 O O . ALA A 1 125 ? 16.588 -5.731 -40.568 1.00 26.83 207 ALA A O 1
ATOM 891 N N . GLN A 1 126 ? 14.706 -6.613 -39.704 1.00 25.31 208 GLN A N 1
ATOM 892 C CA . GLN A 1 126 ? 13.879 -5.442 -39.967 1.00 26.88 208 GLN A CA 1
ATOM 893 C C . GLN A 1 126 ? 13.497 -4.742 -38.664 1.00 25.81 208 GLN A C 1
ATOM 894 O O . GLN A 1 126 ? 13.410 -5.379 -37.616 1.00 24.22 208 GLN A O 1
ATOM 900 N N . PRO A 1 127 ? 13.271 -3.425 -38.717 1.00 25.27 209 PRO A N 1
ATOM 901 C CA . PRO A 1 127 ? 12.798 -2.697 -37.537 1.00 25.40 209 PRO A CA 1
ATOM 902 C C . PRO A 1 127 ? 11.636 -3.406 -36.863 1.00 24.65 209 PRO A C 1
ATOM 903 O O . PRO A 1 127 ? 10.729 -3.890 -37.541 1.00 26.63 209 PRO A O 1
ATOM 907 N N . ASN A 1 128 ? 11.689 -3.478 -35.535 1.00 23.54 210 ASN A N 1
ATOM 908 C CA . ASN A 1 128 ? 10.678 -4.148 -34.724 1.00 24.01 210 ASN A CA 1
ATOM 909 C C . ASN A 1 128 ? 10.786 -5.673 -34.678 1.00 22.19 210 ASN A C 1
ATOM 910 O O . ASN A 1 128 ? 9.979 -6.323 -34.024 1.00 22.87 210 ASN A O 1
ATOM 915 N N . ASP A 1 129 ? 11.798 -6.231 -35.339 1.00 24.19 211 ASP A N 1
ATOM 916 C CA . ASP A 1 129 ? 12.149 -7.630 -35.109 1.00 23.12 211 ASP A CA 1
ATOM 917 C C . ASP A 1 129 ? 12.717 -7.761 -33.703 1.00 19.52 211 ASP A C 1
ATOM 918 O O . ASP A 1 129 ? 13.158 -6.774 -33.105 1.00 21.13 211 ASP A O 1
ATOM 923 N N . SER A 1 130 ? 12.739 -8.994 -33.202 1.00 21.45 212 SER A N 1
ATOM 924 C CA . SER A 1 130 ? 13.285 -9.297 -31.883 1.00 21.74 212 SER A CA 1
ATOM 925 C C . SER A 1 130 ? 14.195 -10.513 -31.976 1.00 21.32 212 SER A C 1
ATOM 926 O O . SER A 1 130 ? 13.730 -11.652 -32.036 1.00 21.29 212 SER A O 1
ATOM 929 N N . LEU A 1 131 ? 15.494 -10.261 -31.965 1.00 18.63 213 LEU A N 1
ATOM 930 C CA . LEU A 1 131 ? 16.517 -11.303 -32.050 1.00 17.99 213 LEU A CA 1
ATOM 931 C C . LEU A 1 131 ? 17.046 -11.640 -30.659 1.00 17.79 213 LEU A C 1
ATOM 932 O O . LEU A 1 131 ? 17.194 -10.747 -29.825 1.00 18.66 213 LEU A O 1
ATOM 937 N N . PHE A 1 132 ? 17.330 -12.917 -30.396 1.00 17.35 214 PHE A N 1
ATOM 938 C CA . PHE A 1 132 ? 17.840 -13.296 -29.081 1.00 16.19 214 PHE A CA 1
ATOM 939 C C . PHE A 1 132 ? 19.127 -14.104 -29.269 1.00 16.53 214 PHE A C 1
ATOM 940 O O . PHE A 1 132 ? 19.209 -14.936 -30.178 1.00 17.21 214 PHE A O 1
ATOM 948 N N . LEU A 1 133 ? 20.119 -13.831 -28.425 1.00 14.62 215 LEU A N 1
ATOM 949 C CA . LEU A 1 133 ? 21.401 -14.543 -28.426 1.00 14.74 215 LEU A CA 1
ATOM 950 C C . LEU A 1 133 ? 21.691 -15.036 -27.019 1.00 14.32 215 LEU A C 1
ATOM 951 O O . LEU A 1 133 ? 21.602 -14.262 -26.047 1.00 14.57 215 LEU A O 1
ATOM 956 N N . HIS A 1 134 ? 22.035 -16.315 -26.900 1.00 14.95 216 HIS A N 1
ATOM 957 C CA . HIS A 1 134 ? 22.441 -16.863 -25.616 1.00 14.42 216 HIS A CA 1
ATOM 958 C C . HIS A 1 134 ? 23.745 -17.618 -25.800 1.00 14.32 216 HIS A C 1
ATOM 959 O O . HIS A 1 134 ? 23.908 -18.368 -26.760 1.00 14.48 216 HIS A O 1
ATOM 966 N N . TYR A 1 135 ? 24.675 -17.406 -24.885 1.00 13.62 217 TYR A N 1
ATOM 967 C CA . TYR A 1 135 ? 25.911 -18.191 -24.875 1.00 13.05 217 TYR A CA 1
ATOM 968 C C . TYR A 1 135 ? 26.256 -18.644 -23.459 1.00 15.80 217 TYR A C 1
ATOM 969 O O . TYR A 1 135 ? 26.252 -17.843 -22.513 1.00 14.41 217 TYR A O 1
ATOM 978 N N . SER A 1 136 ? 26.538 -19.935 -23.322 1.00 13.99 218 SER A N 1
ATOM 979 C CA . SER A 1 136 ? 27.082 -20.478 -22.086 1.00 13.73 218 SER A CA 1
ATOM 980 C C . SER A 1 136 ? 28.282 -21.349 -22.460 1.00 15.06 218 SER A C 1
ATOM 981 O O . SER A 1 136 ? 28.156 -22.244 -23.292 1.00 15.25 218 SER A O 1
ATOM 984 N N . GLY A 1 137 ? 29.440 -21.064 -21.876 1.00 15.35 219 GLY A N 1
ATOM 985 C CA . GLY A 1 137 ? 30.682 -21.755 -22.194 1.00 15.54 219 GLY A CA 1
ATOM 986 C C . GLY A 1 137 ? 31.827 -21.041 -21.504 1.00 16.65 219 GLY A C 1
ATOM 987 O O . GLY A 1 137 ? 31.619 -20.324 -20.525 1.00 19.09 219 GLY A O 1
ATOM 988 N N . HIS A 1 138 ? 33.034 -21.219 -22.023 1.00 17.00 220 HIS A N 1
ATOM 989 C CA . HIS A 1 138 ? 34.193 -20.535 -21.448 1.00 19.02 220 HIS A CA 1
ATOM 990 C C . HIS A 1 138 ? 34.141 -19.071 -21.852 1.00 19.76 220 HIS A C 1
ATOM 991 O O . HIS A 1 138 ? 33.760 -18.741 -22.974 1.00 19.20 220 HIS A O 1
ATOM 998 N N . GLY A 1 139 ? 34.554 -18.204 -20.939 1.00 22.46 221 GLY A N 1
ATOM 999 C CA . GLY A 1 139 ? 34.703 -16.797 -21.230 1.00 23.87 221 GLY A CA 1
ATOM 1000 C C . GLY A 1 139 ? 36.054 -16.376 -20.695 1.00 27.59 221 GLY A C 1
ATOM 1001 O O . GLY A 1 139 ? 36.616 -17.020 -19.816 1.00 30.37 221 GLY A O 1
ATOM 1002 N N . GLY A 1 140 ? 36.591 -15.297 -21.236 1.00 32.36 222 GLY A N 1
ATOM 1003 C CA . GLY A 1 140 ? 37.891 -14.847 -20.800 1.00 35.71 222 GLY A CA 1
ATOM 1004 C C . GLY A 1 140 ? 38.144 -13.434 -21.256 1.00 37.98 222 GLY A C 1
ATOM 1005 O O . GLY A 1 140 ? 37.379 -12.879 -22.050 1.00 32.24 222 GLY A O 1
ATOM 1006 N N . GLN A 1 141 ? 39.237 -12.873 -20.755 1.00 57.72 223 GLN A N 1
ATOM 1007 C CA . GLN A 1 141 ? 39.607 -11.491 -21.001 1.00 66.23 223 GLN A CA 1
ATOM 1008 C C . GLN A 1 141 ? 41.054 -11.430 -21.487 1.00 69.51 223 GLN A C 1
ATOM 1009 O O . GLN A 1 141 ? 41.978 -11.740 -20.735 1.00 75.26 223 GLN A O 1
ATOM 1015 N N . THR A 1 142 ? 41.256 -11.042 -22.742 1.00 78.19 224 THR A N 1
ATOM 1016 C CA . THR A 1 142 ? 42.611 -10.927 -23.284 1.00 84.77 224 THR A CA 1
ATOM 1017 C C . THR A 1 142 ? 43.301 -9.655 -22.798 1.00 85.37 224 THR A C 1
ATOM 1018 O O . THR A 1 142 ? 42.846 -8.544 -23.076 1.00 84.80 224 THR A O 1
ATOM 1022 N N . ASP A 1 154 ? 40.326 -7.226 -24.225 1.00 42.74 236 ASP A N 1
ATOM 1023 C CA . ASP A 1 154 ? 39.148 -7.686 -24.954 1.00 38.69 236 ASP A CA 1
ATOM 1024 C C . ASP A 1 154 ? 38.490 -8.874 -24.250 1.00 34.36 236 ASP A C 1
ATOM 1025 O O . ASP A 1 154 ? 39.175 -9.747 -23.713 1.00 36.78 236 ASP A O 1
ATOM 1030 N N . ASP A 1 155 ? 37.160 -8.904 -24.252 1.00 28.25 237 ASP A N 1
ATOM 1031 C CA . ASP A 1 155 ? 36.456 -10.099 -23.810 1.00 26.64 237 ASP A CA 1
ATOM 1032 C C . ASP A 1 155 ? 36.303 -11.025 -25.006 1.00 24.61 237 ASP A C 1
ATOM 1033 O O . ASP A 1 155 ? 36.177 -10.576 -26.148 1.00 24.28 237 ASP A O 1
ATOM 1038 N N . VAL A 1 156 ? 36.326 -12.325 -24.747 1.00 21.09 238 VAL A N 1
ATOM 1039 C CA . VAL A 1 156 ? 36.273 -13.289 -25.843 1.00 21.67 238 VAL A CA 1
ATOM 1040 C C . VAL A 1 156 ? 35.405 -14.468 -25.445 1.00 19.87 238 VAL A C 1
ATOM 1041 O O . VAL A 1 156 ? 35.133 -14.681 -24.264 1.00 21.23 238 VAL A O 1
ATOM 1045 N N . ILE A 1 157 ? 34.955 -15.219 -26.440 1.00 17.86 239 ILE A N 1
ATOM 1046 C CA . ILE A 1 157 ? 34.295 -16.494 -26.161 1.00 17.53 239 ILE A CA 1
ATOM 1047 C C . ILE A 1 157 ? 35.004 -17.600 -26.906 1.00 18.47 239 ILE A C 1
ATOM 1048 O O . ILE A 1 157 ? 35.743 -17.335 -27.854 1.00 19.04 239 ILE A O 1
ATOM 1053 N N . TYR A 1 158 ? 34.794 -18.834 -26.455 1.00 16.67 240 TYR A N 1
ATOM 1054 C CA . TYR A 1 158 ? 35.595 -19.966 -26.932 1.00 16.83 240 TYR A CA 1
ATOM 1055 C C . TYR A 1 158 ? 34.752 -21.036 -27.609 1.00 16.74 240 TYR A C 1
ATOM 1056 O O . TYR A 1 158 ? 34.028 -21.781 -26.930 1.00 16.49 240 TYR A O 1
ATOM 1065 N N . PRO A 1 159 ? 34.865 -21.147 -28.941 1.00 15.05 241 PRO A N 1
ATOM 1066 C CA . PRO A 1 159 ? 34.233 -22.283 -29.629 1.00 14.61 241 PRO A CA 1
ATOM 1067 C C . PRO A 1 159 ? 34.836 -23.597 -29.160 1.00 16.30 241 PRO A C 1
ATOM 1068 O O . PRO A 1 159 ? 35.909 -23.635 -28.548 1.00 16.04 241 PRO A O 1
ATOM 1072 N N . VAL A 1 160 ? 34.152 -24.695 -29.462 1.00 14.09 242 VAL A N 1
ATOM 1073 C CA . VAL A 1 160 ? 34.615 -25.994 -28.980 1.00 13.48 242 VAL A CA 1
ATOM 1074 C C . VAL A 1 160 ? 35.968 -26.371 -29.569 1.00 15.48 242 VAL A C 1
ATOM 1075 O O . VAL A 1 160 ? 36.754 -27.054 -28.909 1.00 17.11 242 VAL A O 1
ATOM 1079 N N . ASP A 1 161 ? 36.256 -25.878 -30.774 1.00 16.14 243 ASP A N 1
ATOM 1080 C CA . ASP A 1 161 ? 37.562 -26.118 -31.401 1.00 17.28 243 ASP A CA 1
ATOM 1081 C C . ASP A 1 161 ? 38.550 -24.958 -31.217 1.00 18.05 243 ASP A C 1
ATOM 1082 O O . ASP A 1 161 ? 39.389 -24.710 -32.078 1.00 18.18 243 ASP A O 1
ATOM 1087 N N . PHE A 1 162 ? 38.456 -24.249 -30.093 1.00 16.72 244 PHE A N 1
ATOM 1088 C CA . PHE A 1 162 ? 39.284 -23.053 -29.918 1.00 17.72 244 PHE A CA 1
ATOM 1089 C C . PHE A 1 162 ? 40.770 -23.396 -29.869 1.00 20.33 244 PHE A C 1
ATOM 1090 O O . PHE A 1 162 ? 41.599 -22.545 -30.165 1.00 21.91 244 PHE A O 1
ATOM 1098 N N . GLU A 1 163 ? 41.121 -24.612 -29.461 1.00 21.63 245 GLU A N 1
ATOM 1099 C CA . GLU A 1 163 ? 42.538 -24.943 -29.360 1.00 24.70 245 GLU A CA 1
ATOM 1100 C C . GLU A 1 163 ? 43.227 -24.806 -30.715 1.00 25.29 245 GLU A C 1
ATOM 1101 O O . GLU A 1 163 ? 44.417 -24.473 -30.795 1.00 28.43 245 GLU A O 1
ATOM 1107 N N . THR A 1 164 ? 42.490 -25.061 -31.785 1.00 21.71 246 THR A N 1
ATOM 1108 C CA . THR A 1 164 ? 43.076 -24.977 -33.122 1.00 22.43 246 THR A CA 1
ATOM 1109 C C . THR A 1 164 ? 42.659 -23.724 -33.890 1.00 24.65 246 THR A C 1
ATOM 1110 O O . THR A 1 164 ? 43.418 -23.211 -34.716 1.00 25.89 246 THR A O 1
ATOM 1114 N N . GLN A 1 165 ? 41.458 -23.228 -33.612 1.00 21.70 247 GLN A N 1
ATOM 1115 C CA . GLN A 1 165 ? 40.881 -22.138 -34.403 1.00 21.99 247 GLN A CA 1
ATOM 1116 C C . GLN A 1 165 ? 40.920 -20.800 -33.671 1.00 21.77 247 GLN A C 1
ATOM 1117 O O . GLN A 1 165 ? 40.755 -19.745 -34.287 1.00 22.38 247 GLN A O 1
ATOM 1123 N N . GLY A 1 166 ? 41.112 -20.857 -32.361 1.00 19.98 248 GLY A N 1
ATOM 1124 C CA . GLY A 1 166 ? 41.123 -19.675 -31.524 1.00 20.69 248 GLY A CA 1
ATOM 1125 C C . GLY A 1 166 ? 39.728 -19.224 -31.140 1.00 20.11 248 GLY A C 1
ATOM 1126 O O . GLY A 1 166 ? 38.726 -19.780 -31.599 1.00 19.23 248 GLY A O 1
ATOM 1127 N N . PRO A 1 167 ? 39.664 -18.190 -30.304 1.00 18.92 249 PRO A N 1
ATOM 1128 C CA . PRO A 1 167 ? 38.396 -17.650 -29.796 1.00 18.22 249 PRO A CA 1
ATOM 1129 C C . PRO A 1 167 ? 37.699 -16.749 -30.801 1.00 19.26 249 PRO A C 1
ATOM 1130 O O . PRO A 1 167 ? 38.177 -16.536 -31.920 1.00 19.42 249 PRO A O 1
ATOM 1134 N N . ILE A 1 168 ? 36.538 -16.231 -30.403 1.00 17.65 250 ILE A N 1
ATOM 1135 C CA . ILE A 1 168 ? 35.909 -15.159 -31.145 1.00 18.09 250 ILE A CA 1
ATOM 1136 C C . ILE A 1 168 ? 35.925 -13.948 -30.231 1.00 19.96 250 ILE A C 1
ATOM 1137 O O . ILE A 1 168 ? 35.425 -14.018 -29.110 1.00 18.66 250 ILE A O 1
ATOM 1142 N N . ILE A 1 169 ? 36.534 -12.857 -30.689 1.00 21.22 251 ILE A N 1
ATOM 1143 C CA . ILE A 1 169 ? 36.711 -11.679 -29.837 1.00 20.15 251 ILE A CA 1
ATOM 1144 C C . ILE A 1 169 ? 35.548 -10.703 -29.936 1.00 20.23 251 ILE A C 1
ATOM 1145 O O . ILE A 1 169 ? 34.791 -10.706 -30.907 1.00 19.71 251 ILE A O 1
ATOM 1150 N N . ASP A 1 170 ? 35.426 -9.873 -28.907 1.00 23.05 252 ASP A N 1
ATOM 1151 C CA . ASP A 1 170 ? 34.340 -8.912 -28.804 1.00 23.06 252 ASP A CA 1
ATOM 1152 C C . ASP A 1 170 ? 34.174 -8.030 -30.044 1.00 23.24 252 ASP A C 1
ATOM 1153 O O . ASP A 1 170 ? 33.057 -7.824 -30.521 1.00 24.16 252 ASP A O 1
ATOM 1158 N N . ASP A 1 171 ? 35.278 -7.522 -30.581 1.00 24.11 253 ASP A N 1
ATOM 1159 C CA . ASP A 1 171 ? 35.199 -6.669 -31.763 1.00 24.79 253 ASP A CA 1
ATOM 1160 C C . ASP A 1 171 ? 34.535 -7.359 -32.948 1.00 23.24 253 ASP A C 1
ATOM 1161 O O . ASP A 1 171 ? 33.761 -6.737 -33.682 1.00 23.71 253 ASP A O 1
ATOM 1166 N N . GLU A 1 172 ? 34.816 -8.651 -33.137 1.00 24.18 254 GLU A N 1
ATOM 1167 C CA . GLU A 1 172 ? 34.212 -9.375 -34.247 1.00 23.37 254 GLU A CA 1
ATOM 1168 C C . GLU A 1 172 ? 32.722 -9.643 -34.015 1.00 21.57 254 GLU A C 1
ATOM 1169 O O . GLU A 1 172 ? 31.910 -9.537 -34.934 1.00 22.68 254 GLU A O 1
ATOM 1175 N N . MET A 1 173 ? 32.361 -9.999 -32.787 1.00 23.98 255 MET A N 1
ATOM 1176 C CA . MET A 1 173 ? 30.944 -10.157 -32.472 1.00 23.10 255 MET A CA 1
ATOM 1177 C C . MET A 1 173 ? 30.176 -8.853 -32.662 1.00 23.42 255 MET A C 1
ATOM 1178 O O . MET A 1 173 ? 29.047 -8.863 -33.139 1.00 24.43 255 MET A O 1
ATOM 1183 N N . HIS A 1 174 ? 30.812 -7.738 -32.323 1.00 19.99 256 HIS A N 1
ATOM 1184 C CA . HIS A 1 174 ? 30.190 -6.441 -32.559 1.00 21.57 256 HIS A CA 1
ATOM 1185 C C . HIS A 1 174 ? 30.018 -6.178 -34.062 1.00 22.82 256 HIS A C 1
ATOM 1186 O O . HIS A 1 174 ? 28.973 -5.714 -34.508 1.00 24.17 256 HIS A O 1
ATOM 1193 N N . ASP A 1 175 ? 31.043 -6.497 -34.847 1.00 23.43 257 ASP A N 1
ATOM 1194 C CA . ASP A 1 175 ? 30.985 -6.256 -36.282 1.00 25.74 257 ASP A CA 1
ATOM 1195 C C . ASP A 1 175 ? 29.938 -7.112 -36.994 1.00 24.69 257 ASP A C 1
ATOM 1196 O O . ASP A 1 175 ? 29.284 -6.674 -37.942 1.00 26.75 257 ASP A O 1
ATOM 1201 N N . ILE A 1 176 ? 29.761 -8.337 -36.518 1.00 21.95 258 ILE A N 1
ATOM 1202 C CA . ILE A 1 176 ? 28.823 -9.253 -37.140 1.00 22.81 258 ILE A CA 1
ATOM 1203 C C . ILE A 1 176 ? 27.389 -8.955 -36.720 1.00 21.87 258 ILE A C 1
ATOM 1204 O O . ILE A 1 176 ? 26.489 -8.878 -37.556 1.00 23.37 258 ILE A O 1
ATOM 1209 N N . MET A 1 177 ? 27.186 -8.771 -35.420 1.00 21.81 259 MET A N 1
ATOM 1210 C CA . MET A 1 177 ? 25.838 -8.775 -34.877 1.00 20.77 259 MET A CA 1
ATOM 1211 C C . MET A 1 177 ? 25.265 -7.420 -34.506 1.00 21.57 259 MET A C 1
ATOM 1212 O O . MET A 1 177 ? 24.046 -7.281 -34.413 1.00 22.83 259 MET A O 1
ATOM 1217 N N . VAL A 1 178 ? 26.119 -6.428 -34.291 1.00 20.68 260 VAL A N 1
ATOM 1218 C CA . VAL A 1 178 ? 25.614 -5.114 -33.876 1.00 21.25 260 VAL A CA 1
ATOM 1219 C C . VAL A 1 178 ? 25.674 -4.102 -35.018 1.00 24.82 260 VAL A C 1
ATOM 1220 O O . VAL A 1 178 ? 24.669 -3.477 -35.360 1.00 23.85 260 VAL A O 1
ATOM 1224 N N . LYS A 1 179 ? 26.846 -3.985 -35.629 1.00 25.20 261 LYS A N 1
ATOM 1225 C CA . LYS A 1 179 ? 27.093 -2.970 -36.656 1.00 26.35 261 LYS A CA 1
ATOM 1226 C C . LYS A 1 179 ? 26.075 -2.924 -37.806 1.00 26.99 261 LYS A C 1
ATOM 1227 O O . LYS A 1 179 ? 25.706 -1.836 -38.247 1.00 30.28 261 LYS A O 1
ATOM 1233 N N . PRO A 1 180 ? 25.625 -4.091 -38.305 1.00 26.10 262 PRO A N 1
ATOM 1234 C CA . PRO A 1 180 ? 24.709 -4.102 -39.458 1.00 27.96 262 PRO A CA 1
ATOM 1235 C C . PRO A 1 180 ? 23.250 -3.785 -39.135 1.00 27.51 262 PRO A C 1
ATOM 1236 O O . PRO A 1 180 ? 22.476 -3.522 -40.065 1.00 28.36 262 PRO A O 1
ATOM 1240 N N . LEU A 1 181 ? 22.870 -3.826 -37.859 1.00 25.54 263 LEU A N 1
ATOM 1241 C CA . LEU A 1 181 ? 21.458 -3.709 -37.493 1.00 22.26 263 LEU A CA 1
ATOM 1242 C C . LEU A 1 181 ? 20.847 -2.360 -37.844 1.00 22.98 263 LEU A C 1
ATOM 1243 O O . LEU A 1 181 ? 21.409 -1.312 -37.527 1.00 26.61 263 LEU A O 1
ATOM 1248 N N . GLN A 1 182 ? 19.683 -2.426 -38.483 1.00 25.98 264 GLN A N 1
ATOM 1249 C CA . GLN A 1 182 ? 18.880 -1.247 -38.795 1.00 31.92 264 GLN A CA 1
ATOM 1250 C C . GLN A 1 182 ? 18.337 -0.606 -37.535 1.00 29.73 264 GLN A C 1
ATOM 1251 O O . GLN A 1 182 ? 18.199 -1.253 -36.492 1.00 26.18 264 GLN A O 1
ATOM 1257 N N . GLN A 1 183 ? 17.974 0.664 -37.645 1.00 27.12 265 GLN A N 1
ATOM 1258 C CA . GLN A 1 183 ? 17.291 1.337 -36.557 1.00 27.18 265 GLN A CA 1
ATOM 1259 C C . GLN A 1 183 ? 16.065 0.529 -36.120 1.00 24.81 265 GLN A C 1
ATOM 1260 O O . GLN A 1 183 ? 15.285 0.046 -36.954 1.00 26.85 265 GLN A O 1
ATOM 1266 N N . GLY A 1 184 ? 15.908 0.344 -34.810 1.00 24.51 266 GLY A N 1
ATOM 1267 C CA . GLY A 1 184 ? 14.723 -0.313 -34.277 1.00 24.39 266 GLY A CA 1
ATOM 1268 C C . GLY A 1 184 ? 14.687 -1.835 -34.257 1.00 23.09 266 GLY A C 1
ATOM 1269 O O . GLY A 1 184 ? 13.663 -2.418 -33.913 1.00 22.24 266 GLY A O 1
ATOM 1270 N N . VAL A 1 185 ? 15.786 -2.479 -34.634 1.00 23.43 267 VAL A N 1
ATOM 1271 C CA . VAL A 1 185 ? 15.896 -3.927 -34.480 1.00 20.78 267 VAL A CA 1
ATOM 1272 C C . VAL A 1 185 ? 16.359 -4.225 -33.060 1.00 19.14 267 VAL A C 1
ATOM 1273 O O . VAL A 1 185 ? 17.353 -3.667 -32.618 1.00 19.47 267 VAL A O 1
ATOM 1277 N N . ARG A 1 186 ? 15.628 -5.089 -32.348 1.00 19.50 268 ARG A N 1
ATOM 1278 C CA . ARG A 1 186 ? 16.079 -5.558 -31.035 1.00 17.53 268 ARG A CA 1
ATOM 1279 C C . ARG A 1 186 ? 17.013 -6.757 -31.162 1.00 17.30 268 ARG A C 1
ATOM 1280 O O . ARG A 1 186 ? 16.717 -7.710 -31.872 1.00 17.71 268 ARG A O 1
ATOM 1288 N N . LEU A 1 187 ? 18.143 -6.679 -30.470 1.00 17.43 269 LEU A N 1
ATOM 1289 C CA . LEU A 1 187 ? 18.946 -7.856 -30.170 1.00 18.01 269 LEU A CA 1
ATOM 1290 C C . LEU A 1 187 ? 19.047 -7.926 -28.655 1.00 17.32 269 LEU A C 1
ATOM 1291 O O . LEU A 1 187 ? 19.571 -7.003 -28.034 1.00 17.32 269 LEU A O 1
ATOM 1296 N N . THR A 1 188 ? 18.525 -9.006 -28.068 1.00 16.91 270 THR A N 1
ATOM 1297 C CA . THR A 1 188 ? 18.647 -9.264 -26.627 1.00 15.19 270 THR A CA 1
ATOM 1298 C C . THR A 1 188 ? 19.663 -10.378 -26.460 1.00 13.95 270 THR A C 1
ATOM 1299 O O . THR A 1 188 ? 19.487 -11.448 -27.024 1.00 16.45 270 THR A O 1
ATOM 1303 N N . ALA A 1 189 ? 20.739 -10.105 -25.720 1.00 16.13 271 ALA A N 1
ATOM 1304 C CA . ALA A 1 189 ? 21.786 -11.115 -25.540 1.00 17.36 271 ALA A CA 1
ATOM 1305 C C . ALA A 1 189 ? 21.933 -11.465 -24.068 1.00 17.69 271 ALA A C 1
ATOM 1306 O O . ALA A 1 189 ? 21.863 -10.596 -23.189 1.00 17.36 271 ALA A O 1
ATOM 1308 N N A LEU A 1 190 ? 22.125 -12.753 -23.802 0.47 15.06 272 LEU A N 1
ATOM 1309 N N B LEU A 1 190 ? 22.105 -12.751 -23.794 0.53 15.05 272 LEU A N 1
ATOM 1310 C CA A LEU A 1 190 ? 22.249 -13.259 -22.445 0.47 15.60 272 LEU A CA 1
ATOM 1311 C CA B LEU A 1 190 ? 22.271 -13.208 -22.430 0.53 15.59 272 LEU A CA 1
ATOM 1312 C C A LEU A 1 190 ? 23.486 -14.141 -22.368 0.47 15.39 272 LEU A C 1
ATOM 1313 C C B LEU A 1 190 ? 23.481 -14.123 -22.369 0.53 15.39 272 LEU A C 1
ATOM 1314 O O A LEU A 1 190 ? 23.558 -15.172 -23.032 0.47 15.28 272 LEU A O 1
ATOM 1315 O O B LEU A 1 190 ? 23.532 -15.147 -23.043 0.53 15.28 272 LEU A O 1
ATOM 1324 N N . PHE A 1 191 ? 24.467 -13.729 -21.572 1.00 15.58 273 PHE A N 1
ATOM 1325 C CA . PHE A 1 191 ? 25.698 -14.497 -21.447 1.00 16.78 273 PHE A CA 1
ATOM 1326 C C . PHE A 1 191 ? 25.790 -15.109 -20.068 1.00 16.70 273 PHE A C 1
ATOM 1327 O O . PHE A 1 191 ? 25.712 -14.390 -19.060 1.00 17.89 273 PHE A O 1
ATOM 1335 N N . ASP A 1 192 ? 25.958 -16.429 -20.030 1.00 13.86 274 ASP A N 1
ATOM 1336 C CA . ASP A 1 192 ? 26.166 -17.166 -18.782 1.00 15.49 274 ASP A CA 1
ATOM 1337 C C . ASP A 1 192 ? 27.645 -17.324 -18.480 1.00 15.58 274 ASP A C 1
ATOM 1338 O O . ASP A 1 192 ? 28.020 -17.811 -17.410 1.00 18.73 274 ASP A O 1
ATOM 1343 N N . SER A 1 193 ? 28.480 -16.915 -19.431 1.00 16.51 275 SER A N 1
ATOM 1344 C CA . SER A 1 193 ? 29.918 -17.087 -19.316 1.00 17.15 275 SER A CA 1
ATOM 1345 C C . SER A 1 193 ? 30.525 -16.033 -18.419 1.00 17.70 275 SER A C 1
ATOM 1346 O O . SER A 1 193 ? 29.963 -14.948 -18.255 1.00 20.21 275 SER A O 1
ATOM 1349 N N . ALA A 1 194 ? 31.681 -16.364 -17.847 1.00 21.51 276 ALA A N 1
ATOM 1350 C CA . ALA A 1 194 ? 32.416 -15.436 -17.000 1.00 23.57 276 ALA A CA 1
ATOM 1351 C C . ALA A 1 194 ? 33.177 -14.403 -17.821 1.00 23.81 276 ALA A C 1
ATOM 1352 O O . ALA A 1 194 ? 33.502 -14.627 -18.986 1.00 24.11 276 ALA A O 1
ATOM 1354 N N . HIS A 1 195 ? 33.468 -13.263 -17.208 1.00 26.59 277 HIS A N 1
ATOM 1355 C CA . HIS A 1 195 ? 34.213 -12.208 -17.868 1.00 29.02 277 HIS A CA 1
ATOM 1356 C C . HIS A 1 195 ? 33.688 -11.895 -19.236 1.00 27.58 277 HIS A C 1
ATOM 1357 O O . HIS A 1 195 ? 34.452 -11.885 -20.217 1.00 28.14 277 HIS A O 1
ATOM 1364 N N . SER A 1 196 ? 32.390 -11.630 -19.333 1.00 22.12 278 SER A N 1
ATOM 1365 C CA . SER A 1 196 ? 31.766 -11.356 -20.626 1.00 21.63 278 SER A CA 1
ATOM 1366 C C . SER A 1 196 ? 31.052 -10.005 -20.657 1.00 22.30 278 SER A C 1
ATOM 1367 O O . SER A 1 196 ? 30.318 -9.702 -21.599 1.00 21.07 278 SER A O 1
ATOM 1370 N N . GLY A 1 197 ? 31.300 -9.183 -19.642 1.00 23.72 279 GLY A N 1
ATOM 1371 C CA . GLY A 1 197 ? 30.648 -7.885 -19.535 1.00 23.49 279 GLY A CA 1
ATOM 1372 C C . GLY A 1 197 ? 30.792 -6.928 -20.707 1.00 23.60 279 GLY A C 1
ATOM 1373 O O . GLY A 1 197 ? 29.898 -6.126 -20.957 1.00 25.27 279 GLY A O 1
ATOM 1374 N N . THR A 1 198 ? 31.911 -6.992 -21.427 1.00 25.22 280 THR A N 1
ATOM 1375 C CA . THR A 1 198 ? 32.109 -6.092 -22.559 1.00 25.21 280 THR A CA 1
ATOM 1376 C C . THR A 1 198 ? 32.157 -6.852 -23.882 1.00 24.93 280 THR A C 1
ATOM 1377 O O . THR A 1 198 ? 32.692 -6.370 -24.881 1.00 24.95 280 THR A O 1
ATOM 1381 N N . VAL A 1 199 ? 31.578 -8.043 -23.893 1.00 24.41 281 VAL A N 1
ATOM 1382 C CA . VAL A 1 199 ? 31.721 -8.933 -25.037 1.00 24.25 281 VAL A CA 1
ATOM 1383 C C . VAL A 1 199 ? 31.069 -8.417 -26.341 1.00 26.08 281 VAL A C 1
ATOM 1384 O O . VAL A 1 199 ? 31.420 -8.864 -27.438 1.00 24.63 281 VAL A O 1
ATOM 1388 N N . LEU A 1 200 ? 30.140 -7.466 -26.239 1.00 21.20 282 LEU A N 1
ATOM 1389 C CA . LEU A 1 200 ? 29.556 -6.864 -27.442 1.00 21.35 282 LEU A CA 1
ATOM 1390 C C . LEU A 1 200 ? 29.990 -5.408 -27.657 1.00 23.71 282 LEU A C 1
ATOM 1391 O O . LEU A 1 200 ? 29.432 -4.700 -28.503 1.00 24.90 282 LEU A O 1
ATOM 1396 N N . ASP A 1 201 ? 31.000 -4.983 -26.903 1.00 23.20 283 ASP A N 1
ATOM 1397 C CA . ASP A 1 201 ? 31.539 -3.621 -26.989 1.00 23.49 283 ASP A CA 1
ATOM 1398 C C . ASP A 1 201 ? 30.470 -2.540 -26.834 1.00 24.88 283 ASP A C 1
ATOM 1399 O O . ASP A 1 201 ? 30.577 -1.481 -27.448 1.00 25.74 283 ASP A O 1
ATOM 1404 N N . LEU A 1 202 ? 29.445 -2.788 -26.024 1.00 21.89 284 LEU A N 1
ATOM 1405 C CA . LEU A 1 202 ? 28.364 -1.807 -25.883 1.00 23.34 284 LEU A CA 1
ATOM 1406 C C . LEU A 1 202 ? 28.785 -0.664 -24.961 1.00 20.63 284 LEU A C 1
ATOM 1407 O O . LEU A 1 202 ? 29.442 -0.895 -23.948 1.00 23.19 284 LEU A O 1
ATOM 1412 N N . PRO A 1 203 ? 28.402 0.574 -25.311 1.00 21.58 285 PRO A N 1
ATOM 1413 C CA . PRO A 1 203 ? 28.914 1.747 -24.583 1.00 23.06 285 PRO A CA 1
ATOM 1414 C C . PRO A 1 203 ? 28.157 2.135 -23.299 1.00 23.73 285 PRO A C 1
ATOM 1415 O O . PRO A 1 203 ? 28.678 2.960 -22.547 1.00 25.42 285 PRO A O 1
ATOM 1419 N N . TYR A 1 204 ? 26.983 1.567 -23.045 1.00 19.51 286 TYR A N 1
ATOM 1420 C CA . TYR A 1 204 ? 26.240 1.861 -21.814 1.00 19.28 286 TYR A CA 1
ATOM 1421 C C . TYR A 1 204 ? 26.180 0.631 -20.918 1.00 18.07 286 TYR A C 1
ATOM 1422 O O . TYR A 1 204 ? 25.914 -0.472 -21.395 1.00 17.76 286 TYR A O 1
ATOM 1431 N N . THR A 1 205 ? 26.422 0.816 -19.623 1.00 20.08 287 THR A N 1
ATOM 1432 C CA . THR A 1 205 ? 26.248 -0.278 -18.667 1.00 19.26 287 THR A CA 1
ATOM 1433 C C . THR A 1 205 ? 25.468 0.182 -17.447 1.00 20.70 287 THR A C 1
ATOM 1434 O O . THR A 1 205 ? 25.731 1.268 -16.917 1.00 19.95 287 THR A O 1
ATOM 1438 N N . TYR A 1 206 ? 24.509 -0.647 -17.025 1.00 19.71 288 TYR A N 1
ATOM 1439 C CA . TYR A 1 206 ? 23.627 -0.374 -15.889 1.00 20.70 288 TYR A CA 1
ATOM 1440 C C . TYR A 1 206 ? 23.753 -1.476 -14.845 1.00 24.61 288 TYR A C 1
ATOM 1441 O O . TYR A 1 206 ? 23.839 -2.651 -15.182 1.00 20.62 288 TYR A O 1
ATOM 1450 N N . SER A 1 207 ? 23.759 -1.094 -13.575 1.00 22.65 289 SER A N 1
ATOM 1451 C CA . SER A 1 207 ? 23.638 -2.057 -12.492 1.00 21.33 289 SER A CA 1
ATOM 1452 C C . SER A 1 207 ? 22.359 -1.761 -11.741 1.00 22.44 289 SER A C 1
ATOM 1453 O O . SER A 1 207 ? 21.602 -0.856 -12.112 1.00 22.86 289 SER A O 1
ATOM 1456 N N . THR A 1 208 ? 22.110 -2.507 -10.671 1.00 21.32 290 THR A N 1
ATOM 1457 C CA . THR A 1 208 ? 20.932 -2.223 -9.873 1.00 22.48 290 THR A CA 1
ATOM 1458 C C . THR A 1 208 ? 21.039 -0.857 -9.219 1.00 26.23 290 THR A C 1
ATOM 1459 O O . THR A 1 208 ? 20.036 -0.304 -8.774 1.00 28.70 290 THR A O 1
ATOM 1463 N N . LYS A 1 209 ? 22.249 -0.319 -9.164 1.00 27.02 291 LYS A N 1
ATOM 1464 C CA . LYS A 1 209 ? 22.469 0.957 -8.488 1.00 30.13 291 LYS A CA 1
ATOM 1465 C C . LYS A 1 209 ? 22.397 2.143 -9.448 1.00 30.92 291 LYS A C 1
ATOM 1466 O O . LYS A 1 209 ? 22.384 3.291 -9.016 1.00 32.73 291 LYS A O 1
ATOM 1472 N N . GLY A 1 210 ? 22.349 1.869 -10.747 1.00 24.38 292 GLY A N 1
ATOM 1473 C CA . GLY A 1 210 ? 22.233 2.932 -11.731 1.00 23.98 292 GLY A CA 1
ATOM 1474 C C . GLY A 1 210 ? 23.226 2.795 -12.861 1.00 23.55 292 GLY A C 1
ATOM 1475 O O . GLY A 1 210 ? 23.759 1.715 -13.106 1.00 22.54 292 GLY A O 1
ATOM 1476 N N . ILE A 1 211 ? 23.475 3.893 -13.563 1.00 21.34 293 ILE A N 1
ATOM 1477 C CA . ILE A 1 211 ? 24.459 3.894 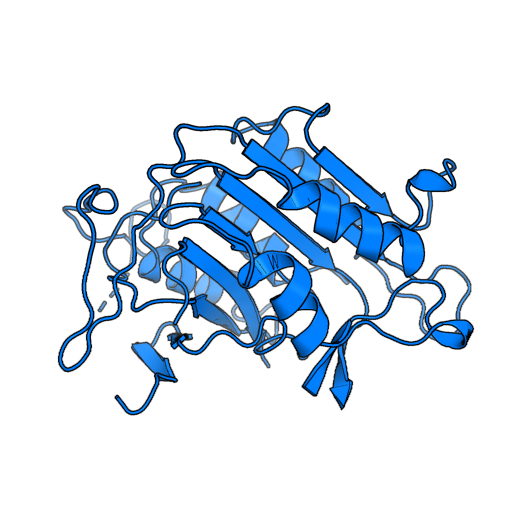-14.637 1.00 21.12 293 ILE A CA 1
ATOM 1478 C C . ILE A 1 211 ? 25.855 3.731 -14.075 1.00 23.44 293 ILE A C 1
ATOM 1479 O O . ILE A 1 211 ? 26.243 4.453 -13.159 1.00 24.20 293 ILE A O 1
ATOM 1484 N N . ILE A 1 212 ? 26.611 2.775 -14.608 1.00 22.94 294 ILE A N 1
ATOM 1485 C CA . ILE A 1 212 ? 27.991 2.626 -14.165 1.00 24.98 294 ILE A CA 1
ATOM 1486 C C . ILE A 1 212 ? 28.995 2.893 -15.284 1.00 25.31 294 ILE A C 1
ATOM 1487 O O . ILE A 1 212 ? 30.179 3.054 -15.019 1.00 29.22 294 ILE A O 1
ATOM 1492 N N . LYS A 1 213 ? 28.513 2.959 -16.523 1.00 24.74 295 LYS A N 1
ATOM 1493 C CA . LYS A 1 213 ? 29.345 3.362 -17.656 1.00 25.84 295 LYS A CA 1
ATOM 1494 C C . LYS A 1 213 ? 28.488 3.985 -18.750 1.0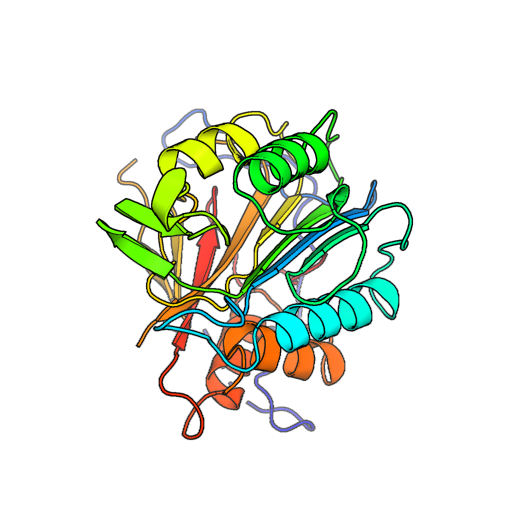0 24.53 295 LYS A C 1
ATOM 1495 O O . LYS A 1 213 ? 27.409 3.487 -19.073 1.00 23.91 295 LYS A O 1
ATOM 1501 N N . GLU A 1 214 ? 28.967 5.090 -19.314 1.00 22.39 296 GLU A N 1
ATOM 1502 C CA . GLU A 1 214 ? 28.317 5.698 -20.460 1.00 22.01 296 GLU A CA 1
ATOM 1503 C C . GLU A 1 214 ? 29.334 6.556 -21.216 1.00 24.03 296 GLU A C 1
ATOM 1504 O O . GLU A 1 214 ? 30.367 6.926 -20.654 1.00 26.61 296 GLU A O 1
ATOM 1510 N N . PRO A 1 215 ? 29.058 6.843 -22.496 1.00 26.68 297 PRO A N 1
ATOM 1511 C CA . PRO A 1 215 ? 29.998 7.613 -23.322 1.00 31.23 297 PRO A CA 1
ATOM 1512 C C . PRO A 1 215 ? 30.122 9.051 -22.838 1.00 33.53 297 PRO A C 1
ATOM 1513 O O . PRO A 1 215 ? 29.163 9.598 -22.290 1.00 33.42 297 PRO A O 1
ATOM 1517 N N . ASN A 1 216 ? 31.294 9.639 -23.049 1.00 35.76 298 ASN A N 1
ATOM 1518 C CA . ASN A 1 216 ? 31.521 11.060 -22.825 1.00 44.64 298 ASN A CA 1
ATOM 1519 C C . ASN A 1 216 ? 31.150 11.805 -24.097 1.00 48.16 298 ASN A C 1
ATOM 1520 O O . ASN A 1 216 ? 32.007 12.056 -24.942 1.00 53.53 298 ASN A O 1
ATOM 1525 N N . ILE A 1 217 ? 29.873 12.141 -24.243 1.00 62.19 299 ILE A N 1
ATOM 1526 C CA . ILE A 1 217 ? 29.406 12.837 -25.436 1.00 67.67 299 ILE A CA 1
ATOM 1527 C C . ILE A 1 217 ? 30.047 14.216 -25.559 1.00 69.47 299 ILE A C 1
ATOM 1528 O O . ILE A 1 217 ? 29.558 15.189 -24.986 1.00 67.99 299 ILE A O 1
ATOM 1533 N N . PHE A 1 269 ? 27.272 5.969 -33.084 1.00 41.74 351 PHE A N 1
ATOM 1534 C CA . PHE A 1 269 ? 26.474 5.055 -32.273 1.00 38.70 351 PHE A CA 1
ATOM 1535 C C . PHE A 1 269 ? 25.475 4.287 -33.122 1.00 37.87 351 PHE A C 1
ATOM 1536 O O . PHE A 1 269 ? 24.993 4.797 -34.132 1.00 38.75 351 PHE A O 1
ATOM 1544 N N . SER A 1 270 ? 25.155 3.062 -32.709 1.00 27.49 352 SER A N 1
ATOM 1545 C CA . SER A 1 270 ? 24.108 2.295 -33.369 1.00 26.92 352 SER A CA 1
ATOM 1546 C C . SER A 1 270 ? 22.755 2.970 -33.180 1.00 26.73 352 SER A C 1
ATOM 1547 O O . SER A 1 270 ? 22.526 3.637 -32.174 1.00 28.11 352 SER A O 1
ATOM 1550 N N . ALA A 1 271 ? 21.858 2.794 -34.144 1.00 25.79 353 ALA A N 1
ATOM 1551 C CA . ALA A 1 271 ? 20.482 3.255 -34.005 1.00 26.11 353 ALA A CA 1
ATOM 1552 C C . ALA A 1 271 ? 19.574 2.080 -33.654 1.00 24.82 353 ALA A C 1
ATOM 1553 O O . ALA A 1 271 ? 18.359 2.230 -33.480 1.00 25.31 353 ALA A O 1
ATOM 1555 N N . ALA A 1 272 ? 20.172 0.897 -33.560 1.00 23.44 354 ALA A N 1
ATOM 1556 C CA . ALA A 1 272 ? 19.415 -0.303 -33.232 1.00 22.21 354 ALA A CA 1
ATOM 1557 C C . ALA A 1 272 ? 19.129 -0.358 -31.740 1.00 21.25 354 ALA A C 1
ATOM 1558 O O . ALA A 1 272 ? 19.410 0.585 -31.010 1.00 23.10 354 ALA A O 1
ATOM 1560 N N . ASP A 1 273 ? 18.571 -1.473 -31.296 1.00 20.47 355 ASP A N 1
ATOM 1561 C CA . ASP A 1 273 ? 18.121 -1.612 -29.921 1.00 19.71 355 ASP A CA 1
ATOM 1562 C C . ASP A 1 273 ? 18.776 -2.854 -29.313 1.00 19.21 355 ASP A C 1
ATOM 1563 O O . ASP A 1 273 ? 18.155 -3.905 -29.230 1.00 18.50 355 ASP A O 1
ATOM 1568 N N . VAL A 1 274 ? 20.040 -2.723 -28.921 1.00 19.76 356 VAL A N 1
ATOM 1569 C CA . VAL A 1 274 ? 20.800 -3.863 -28.404 1.00 18.04 356 VAL A CA 1
ATOM 1570 C C . VAL A 1 274 ? 20.901 -3.789 -26.890 1.00 18.65 356 VAL A C 1
ATOM 1571 O O . VAL A 1 274 ? 21.308 -2.759 -26.331 1.00 20.54 356 VAL A O 1
ATOM 1575 N N . VAL A 1 275 ? 20.506 -4.872 -26.222 1.00 18.52 357 VAL A N 1
ATOM 1576 C CA . VAL A 1 275 ? 20.638 -4.965 -24.775 1.00 18.88 357 VAL A CA 1
ATOM 1577 C C . VAL A 1 275 ? 21.197 -6.327 -24.416 1.00 18.04 357 VAL A C 1
ATOM 1578 O O . VAL A 1 275 ? 20.904 -7.316 -25.076 1.00 18.28 357 VAL A O 1
ATOM 1582 N N . MET A 1 276 ? 22.029 -6.357 -23.395 1.00 19.58 358 MET A N 1
ATOM 1583 C CA . MET A 1 276 ? 22.654 -7.601 -23.014 1.00 19.16 358 MET A CA 1
ATOM 1584 C C . MET A 1 276 ? 22.729 -7.710 -21.503 1.00 19.55 358 MET A C 1
ATOM 1585 O O . MET A 1 276 ? 22.832 -6.703 -20.795 1.00 21.21 358 MET A O 1
ATOM 1590 N N . LEU A 1 277 ? 22.591 -8.941 -21.020 1.00 15.61 359 LEU A N 1
ATOM 1591 C CA . LEU A 1 277 ? 22.709 -9.288 -19.611 1.00 16.21 359 LEU A CA 1
ATOM 1592 C C . LEU A 1 277 ? 23.908 -10.208 -19.414 1.00 16.31 359 LEU A C 1
ATOM 1593 O O . LEU A 1 277 ? 24.118 -11.148 -20.183 1.00 15.85 359 LEU A O 1
ATOM 1598 N N . SER A 1 278 ? 24.710 -9.911 -18.401 1.00 15.74 360 SER A N 1
ATOM 1599 C CA . SER A 1 278 ? 25.850 -10.755 -18.051 1.00 17.18 360 SER A CA 1
ATOM 1600 C C . SER A 1 278 ? 26.169 -10.607 -16.567 1.00 17.82 360 SER A C 1
ATOM 1601 O O . SER A 1 278 ? 25.723 -9.654 -15.916 1.00 18.61 360 SER A O 1
ATOM 1604 N N . GLY A 1 279 ? 26.927 -11.557 -16.034 1.00 16.78 361 GLY A N 1
ATOM 1605 C CA . GLY A 1 279 ? 27.216 -11.578 -14.613 1.00 18.69 361 GLY A CA 1
ATOM 1606 C C . GLY A 1 279 ? 28.642 -11.170 -14.305 1.00 24.48 361 GLY A C 1
ATOM 1607 O O . GLY A 1 279 ? 29.566 -11.467 -15.060 1.00 23.16 361 GLY A O 1
ATOM 1608 N N . SER A 1 280 ? 28.823 -10.471 -13.192 1.00 32.52 362 SER A N 1
ATOM 1609 C CA . SER A 1 280 ? 30.169 -10.179 -12.708 1.00 39.50 362 SER A CA 1
ATOM 1610 C C . SER A 1 280 ? 30.310 -10.567 -11.241 1.00 41.77 362 SER A C 1
ATOM 1611 O O . SER A 1 280 ? 29.320 -10.639 -10.507 1.00 38.49 362 SER A O 1
ATOM 1614 N N . LYS A 1 281 ? 31.543 -10.826 -10.823 1.00 61.95 363 LYS A N 1
ATOM 1615 C CA . LYS A 1 281 ? 31.801 -11.340 -9.485 1.00 68.59 363 LYS A CA 1
ATOM 1616 C C . LYS A 1 281 ? 31.495 -10.301 -8.415 1.00 66.91 363 LYS A C 1
ATOM 1617 O O . LYS A 1 281 ? 31.493 -10.612 -7.223 1.00 74.05 363 LYS A O 1
ATOM 1623 N N . ASN A 1 295 ? 27.796 -27.401 -11.977 1.00 46.77 377 ASN A N 1
ATOM 1624 C CA . ASN A 1 295 ? 27.373 -26.003 -11.941 1.00 44.49 377 ASN A CA 1
ATOM 1625 C C . ASN A 1 295 ? 26.322 -25.665 -13.003 1.00 35.83 377 ASN A C 1
ATOM 1626 O O . ASN A 1 295 ? 25.807 -26.554 -13.685 1.00 34.99 377 ASN A O 1
ATOM 1631 N N . THR A 1 296 ? 25.996 -24.380 -13.124 1.00 27.89 378 THR A N 1
ATOM 1632 C CA . THR A 1 296 ? 24.879 -23.951 -13.964 1.00 26.42 378 THR A CA 1
ATOM 1633 C C . THR A 1 296 ? 24.994 -22.448 -14.270 1.00 25.17 378 THR A C 1
ATOM 1634 O O . THR A 1 296 ? 25.704 -21.719 -13.571 1.00 26.21 378 THR A O 1
ATOM 1638 N N . GLY A 1 297 ? 24.314 -21.986 -15.318 1.00 22.06 379 GLY A N 1
ATOM 1639 C CA . GLY A 1 297 ? 24.422 -20.594 -15.726 1.00 19.70 379 GLY A CA 1
ATOM 1640 C C . GLY A 1 297 ? 23.673 -19.687 -14.772 1.00 20.36 379 GLY A C 1
ATOM 1641 O O . GLY A 1 297 ? 22.469 -19.849 -14.598 1.00 21.43 379 GLY A O 1
ATOM 1642 N N . ALA A 1 298 ? 24.371 -18.740 -14.155 1.00 20.23 380 ALA A N 1
ATOM 1643 C CA . ALA A 1 298 ? 23.724 -17.894 -13.152 1.00 20.77 380 ALA A CA 1
ATOM 1644 C C . ALA A 1 298 ? 22.732 -16.922 -13.772 1.00 18.21 380 ALA A C 1
ATOM 1645 O O . ALA A 1 298 ? 21.632 -16.690 -13.230 1.00 20.24 380 ALA A O 1
ATOM 1647 N N . MET A 1 299 ? 23.101 -16.344 -14.908 1.00 19.00 381 MET A N 1
ATOM 1648 C CA . MET A 1 299 ? 22.236 -15.363 -15.547 1.00 17.94 381 MET A CA 1
ATOM 1649 C C . MET A 1 299 ? 20.973 -15.996 -16.129 1.00 20.02 381 MET A C 1
ATOM 1650 O O . MET A 1 299 ? 19.885 -15.471 -15.940 1.00 18.97 381 MET A O 1
ATOM 1655 N N . SER A 1 300 ? 21.099 -17.129 -16.822 1.00 15.93 382 SER A N 1
ATOM 1656 C CA . SER A 1 300 ? 19.896 -17.754 -17.345 1.00 16.12 382 SER A CA 1
ATOM 1657 C C . SER A 1 300 ? 19.048 -18.306 -16.198 1.00 16.91 382 SER A C 1
ATOM 1658 O O . SER A 1 300 ? 17.820 -18.348 -16.295 1.00 18.08 382 SER A O 1
ATOM 1661 N N . HIS A 1 301 ? 19.691 -18.755 -15.122 1.00 16.05 383 HIS A N 1
ATOM 1662 C CA . HIS A 1 301 ? 18.939 -19.228 -13.955 1.00 18.28 383 HIS A CA 1
ATOM 1663 C C . HIS A 1 301 ? 18.038 -18.120 -13.445 1.00 17.44 383 HIS A C 1
ATOM 1664 O O . HIS A 1 301 ? 16.835 -18.309 -13.263 1.00 17.64 383 HIS A O 1
ATOM 1671 N N . ALA A 1 302 ? 18.630 -16.955 -13.225 1.00 15.79 384 ALA A N 1
ATOM 1672 C CA . ALA A 1 302 ? 17.904 -15.849 -12.613 1.00 16.00 384 ALA A CA 1
ATOM 1673 C C . ALA A 1 302 ? 16.863 -15.271 -13.571 1.00 15.49 384 ALA A C 1
ATOM 1674 O O . ALA A 1 302 ? 15.748 -14.983 -13.181 1.00 16.11 384 ALA A O 1
ATOM 1676 N N . PHE A 1 303 ? 17.240 -15.104 -14.832 1.00 16.14 385 PHE A N 1
ATOM 1677 C CA . PHE A 1 303 ? 16.366 -14.524 -15.845 1.00 16.14 385 PHE A CA 1
ATOM 1678 C C . PHE A 1 303 ? 15.126 -15.400 -16.041 1.00 16.06 385 PHE A C 1
ATOM 1679 O O . PHE A 1 303 ? 13.996 -14.908 -16.007 1.00 17.11 385 PHE A O 1
ATOM 1687 N N . ILE A 1 304 ? 15.332 -16.702 -16.232 1.00 15.81 386 ILE A N 1
ATOM 1688 C CA . ILE A 1 304 ? 14.209 -17.605 -16.438 1.00 15.46 386 ILE A CA 1
ATOM 1689 C C . ILE A 1 304 ? 13.285 -17.664 -15.235 1.00 17.62 386 ILE A C 1
ATOM 1690 O O . ILE A 1 304 ? 12.065 -17.640 -15.390 1.00 18.12 386 ILE A O 1
ATOM 1695 N N . LYS A 1 305 ? 13.844 -17.745 -14.034 1.00 15.49 387 LYS A N 1
ATOM 1696 C CA . LYS A 1 305 ? 12.975 -17.846 -12.859 1.00 16.60 387 LYS A CA 1
ATOM 1697 C C . LYS A 1 305 ? 12.156 -16.582 -12.652 1.00 17.67 387 LYS A C 1
ATOM 1698 O O . LYS A 1 305 ? 10.943 -16.647 -12.407 1.00 18.15 387 LYS A O 1
ATOM 1704 N N . VAL A 1 306 ? 12.816 -15.427 -12.717 1.00 16.02 388 VAL A N 1
ATOM 1705 C CA . VAL A 1 306 ? 12.112 -14.163 -12.526 1.00 16.04 388 VAL A CA 1
ATOM 1706 C C . VAL A 1 306 ? 11.013 -13.989 -13.568 1.00 17.18 388 VAL A C 1
ATOM 1707 O O . VAL A 1 306 ? 9.879 -13.683 -13.214 1.00 18.86 388 VAL A O 1
ATOM 1711 N N . MET A 1 307 ? 11.335 -14.228 -14.839 1.00 20.12 389 MET A N 1
ATOM 1712 C CA . MET A 1 307 ? 10.369 -14.023 -15.920 1.00 20.89 389 MET A CA 1
ATOM 1713 C C . MET A 1 307 ? 9.256 -15.065 -15.929 1.00 21.71 389 MET A C 1
ATOM 1714 O O . MET A 1 307 ? 8.141 -14.781 -16.389 1.00 23.31 389 MET A O 1
ATOM 1719 N N . THR A 1 308 ? 9.554 -16.266 -15.428 1.00 17.77 390 THR A N 1
ATOM 1720 C CA . THR A 1 308 ? 8.537 -17.304 -15.302 1.00 19.56 390 THR A CA 1
ATOM 1721 C C . THR A 1 308 ? 7.551 -16.935 -14.200 1.00 21.79 390 THR A C 1
ATOM 1722 O O . THR A 1 308 ? 6.340 -17.065 -14.384 1.00 23.90 390 THR A O 1
ATOM 1726 N N . LEU A 1 309 ? 8.057 -16.472 -13.058 1.00 17.17 391 LEU A N 1
ATOM 1727 C CA . LEU A 1 309 ? 7.157 -16.221 -11.913 1.00 17.88 391 LEU A CA 1
ATOM 1728 C C . LEU A 1 309 ? 6.433 -14.878 -11.958 1.00 19.90 391 LEU A C 1
ATOM 1729 O O . LEU A 1 309 ? 5.295 -14.765 -11.489 1.00 21.86 391 LEU A O 1
ATOM 1734 N N . GLN A 1 310 ? 7.115 -13.865 -12.486 1.00 22.86 392 GLN A N 1
ATOM 1735 C CA . GLN A 1 310 ? 6.587 -12.508 -12.543 1.00 22.81 392 GLN A CA 1
ATOM 1736 C C . GLN A 1 310 ? 7.002 -11.872 -13.850 1.00 22.08 392 GLN A C 1
ATOM 1737 O O . GLN A 1 310 ? 7.983 -11.118 -13.898 1.00 22.34 392 GLN A O 1
ATOM 1743 N N . PRO A 1 311 ? 6.261 -12.162 -14.921 1.00 21.66 393 PRO A N 1
ATOM 1744 C CA . PRO A 1 311 ? 6.630 -11.756 -16.278 1.00 20.51 393 PRO A CA 1
ATOM 1745 C C . PRO A 1 311 ? 6.604 -10.243 -16.486 1.00 22.78 393 PRO A C 1
ATOM 1746 O O . PRO A 1 311 ? 7.176 -9.799 -17.473 1.00 21.72 393 PRO A O 1
ATOM 1750 N N . GLN A 1 312 ? 5.972 -9.486 -15.588 1.00 24.04 394 GLN A N 1
ATOM 1751 C CA . GLN A 1 312 ? 5.913 -8.024 -15.717 1.00 24.25 394 GLN A CA 1
ATOM 1752 C C . GLN A 1 312 ? 7.073 -7.392 -14.995 1.00 22.63 394 GLN A C 1
ATOM 1753 O O . GLN A 1 312 ? 7.125 -7.394 -13.766 1.00 25.30 394 GLN A O 1
ATOM 1759 N N . GLN A 1 313 ? 8.025 -6.860 -15.756 1.00 19.80 395 GLN A N 1
ATOM 1760 C CA . GLN A 1 313 ? 9.203 -6.274 -15.152 1.00 19.02 395 GLN A CA 1
ATOM 1761 C C . GLN A 1 313 ? 9.618 -5.067 -15.952 1.00 17.35 395 GLN A C 1
ATOM 1762 O O . GLN A 1 313 ? 9.417 -5.023 -17.165 1.00 20.44 395 GLN A O 1
ATOM 1768 N N . SER A 1 314 ? 10.211 -4.088 -15.279 1.00 18.39 396 SER A N 1
ATOM 1769 C CA . SER A 1 314 ? 10.920 -3.037 -15.990 1.00 18.50 396 SER A CA 1
ATOM 1770 C C . SER A 1 314 ? 12.362 -3.505 -16.177 1.00 17.50 396 SER A C 1
ATOM 1771 O O . SER A 1 314 ? 12.762 -4.537 -15.626 1.00 18.46 396 SER A O 1
ATOM 1774 N N . TYR A 1 315 ? 13.151 -2.771 -16.951 1.00 19.27 397 TYR A N 1
ATOM 1775 C CA . TYR A 1 315 ? 14.562 -3.108 -17.045 1.00 18.86 397 TYR A CA 1
ATOM 1776 C C . TYR A 1 315 ? 15.165 -3.159 -15.638 1.00 19.13 397 TYR A C 1
ATOM 1777 O O . TYR A 1 315 ? 15.887 -4.092 -15.290 1.00 18.33 397 TYR A O 1
ATOM 1786 N N . LEU A 1 316 ? 14.876 -2.151 -14.825 1.00 19.73 398 LEU A N 1
ATOM 1787 C CA . LEU A 1 316 ? 15.494 -2.071 -13.509 1.00 19.49 398 LEU A CA 1
ATOM 1788 C C . LEU A 1 316 ? 14.953 -3.156 -12.571 1.00 20.82 398 LEU A C 1
ATOM 1789 O O . LEU A 1 316 ? 15.722 -3.779 -11.844 1.00 21.32 398 LEU A O 1
ATOM 1794 N N . SER A 1 317 ? 13.640 -3.385 -12.576 1.00 18.19 399 SER A N 1
ATOM 1795 C CA . SER A 1 317 ? 13.099 -4.400 -11.675 1.00 18.77 399 SER A CA 1
ATOM 1796 C C . SER A 1 317 ? 13.571 -5.793 -12.078 1.00 18.28 399 SER A C 1
ATOM 1797 O O . SER A 1 317 ? 13.766 -6.647 -11.219 1.00 18.68 399 SER A O 1
ATOM 1800 N N . LEU A 1 318 ? 13.783 -6.004 -13.376 1.00 18.07 400 LEU A N 1
ATOM 1801 C CA . LEU A 1 318 ? 14.350 -7.273 -13.829 1.00 17.01 400 LEU A CA 1
ATOM 1802 C C . LEU A 1 318 ? 15.726 -7.464 -13.200 1.00 17.85 400 LEU A C 1
ATOM 1803 O O . LEU A 1 318 ? 16.025 -8.523 -12.627 1.00 18.01 400 LEU A O 1
ATOM 1808 N N . LEU A 1 319 ? 16.567 -6.435 -13.283 1.00 18.75 401 LEU A N 1
ATOM 1809 C CA . LEU A 1 319 ? 17.897 -6.494 -12.674 1.00 19.97 401 LEU A CA 1
ATOM 1810 C C . LEU A 1 319 ? 17.808 -6.713 -11.169 1.00 21.56 401 LEU A C 1
ATOM 1811 O O . LEU A 1 319 ? 18.496 -7.560 -10.618 1.00 21.31 401 LEU A O 1
ATOM 1816 N N . GLN A 1 320 ? 16.957 -5.940 -10.500 1.00 19.11 402 GLN A N 1
ATOM 1817 C CA . GLN A 1 320 ? 16.849 -6.049 -9.055 1.00 20.34 402 GLN A CA 1
ATOM 1818 C C . GLN A 1 320 ? 16.397 -7.432 -8.620 1.00 20.74 402 GLN A C 1
ATOM 1819 O O . GLN A 1 320 ? 16.908 -7.971 -7.641 1.00 21.65 402 GLN A O 1
ATOM 1825 N N . ASN A 1 321 ? 15.423 -7.982 -9.337 1.00 20.20 403 ASN A N 1
ATOM 1826 C CA . ASN A 1 321 ? 14.887 -9.294 -9.004 1.00 19.81 403 ASN A CA 1
ATOM 1827 C C . ASN A 1 321 ? 15.853 -10.401 -9.371 1.00 18.77 403 ASN A C 1
ATOM 1828 O O . ASN A 1 321 ? 15.925 -11.400 -8.668 1.00 20.96 403 ASN A O 1
ATOM 1833 N N . MET A 1 322 ? 16.607 -10.222 -10.451 1.00 19.72 404 MET A N 1
ATOM 1834 C CA . MET A 1 322 ? 17.644 -11.198 -10.769 1.00 19.99 404 MET A CA 1
ATOM 1835 C C . MET A 1 322 ? 18.700 -11.185 -9.683 1.00 22.27 404 MET A C 1
ATOM 1836 O O . MET A 1 322 ? 19.158 -12.248 -9.244 1.00 22.89 404 MET A O 1
ATOM 1841 N N . ARG A 1 323 ? 19.071 -9.990 -9.232 1.00 21.11 405 ARG A N 1
ATOM 1842 C CA . ARG A 1 323 ? 20.087 -9.878 -8.186 1.00 22.28 405 ARG A CA 1
ATOM 1843 C C . ARG A 1 323 ? 19.613 -10.549 -6.904 1.00 25.44 405 ARG A C 1
ATOM 1844 O O . ARG A 1 323 ? 20.372 -11.280 -6.268 1.00 27.01 405 ARG A O 1
ATOM 1852 N N . LYS A 1 324 ? 18.357 -10.314 -6.540 1.00 24.31 406 LYS A N 1
ATOM 1853 C CA . LYS A 1 324 ? 17.794 -10.907 -5.334 1.00 27.02 406 LYS A CA 1
ATOM 1854 C C . LYS A 1 324 ? 17.832 -12.435 -5.409 1.00 28.18 406 LYS A C 1
ATOM 1855 O O . LYS A 1 324 ? 18.195 -13.105 -4.440 1.00 31.65 406 LYS A O 1
ATOM 1861 N N . GLU A 1 325 ? 17.461 -12.979 -6.565 1.00 27.93 407 GLU A N 1
ATOM 1862 C CA . GLU A 1 325 ? 17.420 -14.427 -6.745 1.00 28.68 407 GLU A CA 1
ATOM 1863 C C . GLU A 1 325 ? 18.809 -15.040 -6.615 1.00 29.49 407 GLU A C 1
ATOM 1864 O O . GLU A 1 325 ? 18.956 -16.168 -6.140 1.00 32.70 407 GLU A O 1
ATOM 1870 N N . LEU A 1 326 ? 19.826 -14.287 -7.020 1.00 26.54 408 LEU A N 1
ATOM 1871 C CA . LEU A 1 326 ? 21.196 -14.790 -7.051 1.00 29.71 408 LEU A CA 1
ATOM 1872 C C . LEU A 1 326 ? 21.915 -14.688 -5.708 1.00 33.01 408 LEU A C 1
ATOM 1873 O O . LEU A 1 326 ? 22.805 -15.482 -5.410 1.00 34.37 408 LEU A O 1
ATOM 1878 N N . ALA A 1 327 ? 21.531 -13.703 -4.907 1.00 38.23 409 ALA A N 1
ATOM 1879 C CA . ALA A 1 327 ? 22.230 -13.414 -3.658 1.00 38.66 409 ALA A CA 1
ATOM 1880 C C . ALA A 1 327 ? 22.366 -14.652 -2.775 1.00 42.98 409 ALA A C 1
ATOM 1881 O O . ALA A 1 327 ? 21.393 -15.369 -2.539 1.00 41.65 409 ALA A O 1
ATOM 1883 N N . GLY A 1 328 ? 23.582 -14.901 -2.300 1.00 58.55 410 GLY A N 1
ATOM 1884 C CA . GLY A 1 328 ? 23.835 -16.011 -1.400 1.00 61.19 410 GLY A CA 1
ATOM 1885 C C . GLY A 1 328 ? 24.212 -17.299 -2.108 1.00 63.03 410 GLY A C 1
AT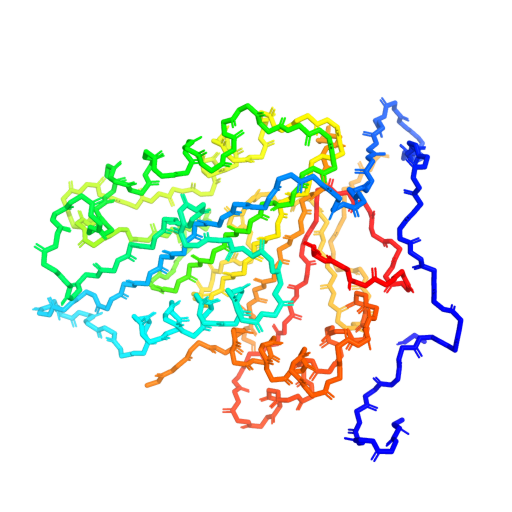OM 1886 O O . GLY A 1 328 ? 25.200 -17.942 -1.754 1.00 67.71 410 GLY A O 1
ATOM 1887 N N . LYS A 1 329 ? 23.420 -17.679 -3.106 1.00 66.93 411 LYS A N 1
ATOM 1888 C CA . LYS A 1 329 ? 23.665 -18.909 -3.853 1.00 65.35 411 LYS A CA 1
ATOM 1889 C C . LYS A 1 329 ? 24.804 -18.713 -4.848 1.00 63.90 411 LYS A C 1
ATOM 1890 O O . LYS A 1 329 ? 25.717 -19.533 -4.941 1.00 66.75 411 LYS A O 1
ATOM 1896 N N . TYR A 1 330 ? 24.745 -17.612 -5.589 1.00 49.28 412 TYR A N 1
ATOM 1897 C CA . TYR A 1 330 ? 25.734 -17.328 -6.620 1.00 47.90 412 TYR A CA 1
ATOM 1898 C C . TYR A 1 330 ? 26.599 -16.127 -6.245 1.00 50.33 412 TYR A C 1
ATOM 1899 O O . TYR A 1 330 ? 26.175 -15.250 -5.491 1.00 52.85 412 TYR A O 1
ATOM 1908 N N . SER A 1 331 ? 27.815 -16.089 -6.777 1.00 68.93 413 SER A N 1
ATOM 1909 C CA . SER A 1 331 ? 28.728 -14.985 -6.506 1.00 69.99 413 SER A CA 1
ATOM 1910 C C . SER A 1 331 ? 28.560 -13.885 -7.544 1.00 67.21 413 SER A C 1
ATOM 1911 O O . SER A 1 331 ? 29.335 -12.930 -7.584 1.00 73.52 413 SER A O 1
ATOM 1914 N N . GLN A 1 332 ? 27.533 -14.020 -8.377 1.00 53.27 414 GLN A N 1
ATOM 1915 C CA . GLN A 1 332 ? 27.352 -13.135 -9.520 1.00 46.91 414 GLN A CA 1
ATOM 1916 C C . GLN A 1 332 ? 26.345 -12.015 -9.279 1.00 45.43 414 GLN A C 1
ATOM 1917 O O . GLN A 1 332 ? 25.317 -12.214 -8.632 1.00 48.38 414 GLN A O 1
ATOM 1923 N N . LYS A 1 333 ? 26.651 -10.836 -9.807 1.00 29.52 415 LYS A N 1
ATOM 1924 C CA . LYS A 1 333 ? 25.674 -9.756 -9.852 1.00 29.57 415 LYS A CA 1
ATOM 1925 C C . LYS A 1 333 ? 25.394 -9.392 -11.308 1.00 27.57 415 LYS A C 1
ATOM 1926 O O . LYS A 1 333 ? 26.309 -9.324 -12.134 1.00 27.86 415 LYS A O 1
ATOM 1932 N N . PRO A 1 334 ? 24.120 -9.185 -11.634 1.00 21.81 416 PRO A N 1
ATOM 1933 C CA . PRO A 1 334 ? 23.765 -8.990 -13.035 1.00 20.25 416 PRO A CA 1
ATOM 1934 C C . PRO A 1 334 ? 23.923 -7.535 -13.457 1.00 21.36 416 PRO A C 1
ATOM 1935 O O . PRO A 1 334 ? 23.642 -6.620 -12.681 1.00 23.15 416 PRO A O 1
ATOM 1939 N N . GLN A 1 335 ? 24.376 -7.332 -14.683 1.00 20.16 417 GLN A N 1
ATOM 1940 C CA . GLN A 1 335 ? 24.481 -5.992 -15.240 1.00 19.03 417 GLN A CA 1
ATOM 1941 C C . GLN A 1 335 ? 23.891 -5.985 -16.640 1.00 20.14 417 GLN A C 1
ATOM 1942 O O . GLN A 1 335 ? 23.895 -7.004 -17.342 1.00 18.75 417 GLN A O 1
ATOM 1948 N N . LEU A 1 336 ? 23.365 -4.832 -17.029 1.00 20.52 418 LEU A N 1
ATOM 1949 C CA . LEU A 1 336 ? 22.691 -4.671 -18.298 1.00 20.28 418 LEU A CA 1
ATOM 1950 C C . LEU A 1 336 ? 23.514 -3.710 -19.136 1.00 23.42 418 LEU A C 1
ATOM 1951 O O . LEU A 1 336 ? 23.772 -2.593 -18.704 1.00 24.02 418 LEU A O 1
ATOM 1956 N N . SER A 1 337 ? 23.953 -4.137 -20.317 1.00 18.00 419 SER A N 1
ATOM 1957 C CA . SER A 1 337 ? 24.626 -3.200 -21.223 1.00 17.67 419 SER A CA 1
ATOM 1958 C C . SER A 1 337 ? 23.752 -2.910 -22.431 1.00 18.00 419 SER A C 1
ATOM 1959 O O . SER A 1 337 ? 22.916 -3.711 -22.806 1.00 18.21 419 SER A O 1
ATOM 1962 N N . SER A 1 338 ? 23.967 -1.762 -23.067 1.00 18.15 420 SER A N 1
ATOM 1963 C CA . SER A 1 338 ? 23.082 -1.336 -24.133 1.00 18.35 420 SER A CA 1
ATOM 1964 C C . SER A 1 338 ? 23.815 -0.500 -25.165 1.00 18.23 420 SER A C 1
ATOM 1965 O O . SER A 1 338 ? 24.815 0.136 -24.854 1.00 19.53 420 SER A O 1
ATOM 1968 N N . SER A 1 339 ? 23.301 -0.499 -26.391 1.00 19.33 421 SER A N 1
ATOM 1969 C CA . SER A 1 339 ? 23.837 0.343 -27.461 1.00 18.96 421 SER A CA 1
ATOM 1970 C C . SER A 1 339 ? 23.351 1.790 -27.325 1.00 22.85 421 SER A C 1
ATOM 1971 O O . SER A 1 339 ? 23.905 2.702 -27.945 1.00 22.52 421 SER A O 1
ATOM 1974 N N . HIS A 1 340 ? 22.320 2.000 -26.515 1.00 20.23 422 HIS A N 1
ATOM 1975 C CA . HIS A 1 340 ? 21.757 3.338 -26.322 1.00 21.33 422 HIS A CA 1
ATOM 1976 C C . HIS A 1 340 ? 21.354 3.556 -24.869 1.00 22.86 422 HIS A C 1
ATOM 1977 O O . HIS A 1 340 ? 21.238 2.605 -24.092 1.00 20.82 422 HIS A O 1
ATOM 1984 N N . PRO A 1 341 ? 21.121 4.819 -24.485 1.00 21.23 423 PRO A N 1
ATOM 1985 C CA . PRO A 1 341 ? 20.643 5.053 -23.122 1.00 20.54 423 PRO A CA 1
ATOM 1986 C C . PRO A 1 341 ? 19.317 4.334 -22.895 1.00 20.17 423 PRO A C 1
ATOM 1987 O O . PRO A 1 341 ? 18.467 4.287 -23.794 1.00 21.40 423 PRO A O 1
ATOM 1991 N N . ILE A 1 342 ? 19.140 3.750 -21.716 1.00 20.33 424 ILE A N 1
ATOM 1992 C CA . ILE A 1 342 ? 17.885 3.080 -21.391 1.00 20.37 424 ILE A CA 1
ATOM 1993 C C . ILE A 1 342 ? 17.097 3.861 -20.345 1.00 22.91 424 ILE A C 1
ATOM 1994 O O . ILE A 1 342 ? 17.660 4.296 -19.331 1.00 22.34 424 ILE A O 1
ATOM 1999 N N . ASP A 1 343 ? 15.802 4.048 -20.596 1.00 19.59 425 ASP A N 1
ATOM 2000 C CA . ASP A 1 343 ? 14.897 4.488 -19.543 1.00 18.87 425 ASP A CA 1
ATOM 2001 C C . ASP A 1 343 ? 14.548 3.218 -18.783 1.00 20.22 425 ASP A C 1
ATOM 2002 O O . ASP A 1 343 ? 13.751 2.410 -19.263 1.00 19.80 425 ASP A O 1
ATOM 2007 N N . VAL A 1 344 ? 15.193 3.015 -17.633 1.00 21.37 426 VAL A N 1
ATOM 2008 C CA . VAL A 1 344 ? 15.146 1.725 -16.945 1.00 20.73 426 VAL A CA 1
ATOM 2009 C C . VAL A 1 344 ? 13.792 1.423 -16.325 1.00 20.71 426 VAL A C 1
ATOM 2010 O O . VAL A 1 344 ? 13.520 0.290 -15.913 1.00 20.38 426 VAL A O 1
ATOM 2014 N N . ASN A 1 345 ? 12.943 2.443 -16.261 1.00 20.00 427 ASN A N 1
ATOM 2015 C CA . ASN A 1 345 ? 11.591 2.267 -15.776 1.00 20.46 427 ASN A CA 1
ATOM 2016 C C . ASN A 1 345 ? 10.604 1.800 -16.852 1.00 22.22 427 ASN A C 1
ATOM 2017 O O . ASN A 1 345 ? 9.451 1.510 -16.546 1.00 22.24 427 ASN A O 1
ATOM 2022 N N . LEU A 1 346 ? 11.060 1.716 -18.102 1.00 19.62 428 LEU A N 1
ATOM 2023 C CA . LEU A 1 346 ? 10.230 1.140 -19.156 1.00 20.41 428 LEU A CA 1
ATOM 2024 C C . LEU A 1 346 ? 10.057 -0.352 -18.933 1.00 20.65 428 LEU A C 1
ATOM 2025 O O . LEU A 1 346 ? 10.921 -1.005 -18.354 1.00 19.12 428 LEU A O 1
ATOM 2030 N N . GLN A 1 347 ? 8.949 -0.892 -19.423 1.00 19.81 429 GLN A N 1
ATOM 2031 C CA . GLN A 1 347 ? 8.731 -2.329 -19.368 1.00 18.33 429 GLN A CA 1
ATOM 2032 C C . GLN A 1 347 ? 9.761 -3.051 -20.213 1.00 18.25 429 GLN A C 1
ATOM 2033 O O . GLN A 1 347 ? 10.063 -2.629 -21.331 1.00 18.29 429 GLN A O 1
ATOM 2039 N N . PHE A 1 348 ? 10.293 -4.142 -19.668 1.00 19.97 430 PHE A N 1
ATOM 2040 C CA . PHE A 1 348 ? 11.152 -5.034 -20.432 1.00 19.67 430 PHE A CA 1
ATOM 2041 C C . PHE A 1 348 ? 10.292 -5.997 -21.264 1.00 20.56 430 PHE A C 1
ATOM 2042 O O . PHE A 1 348 ? 9.529 -6.800 -20.718 1.00 22.14 430 PHE A O 1
ATOM 2050 N N . ILE A 1 349 ? 10.407 -5.893 -22.586 1.00 19.27 431 ILE A N 1
ATOM 2051 C CA . ILE A 1 349 ? 9.704 -6.789 -23.499 1.00 20.05 431 ILE A CA 1
ATOM 2052 C C . ILE A 1 349 ? 10.669 -7.529 -24.416 1.00 21.70 431 ILE A C 1
ATOM 2053 O O . ILE A 1 349 ? 11.817 -7.130 -24.564 1.00 19.81 431 ILE A O 1
ATOM 2058 N N A MET A 1 350 ? 10.199 -8.615 -25.024 0.54 24.71 432 MET A N 1
ATOM 2059 N N B MET A 1 350 ? 10.180 -8.614 -25.005 0.46 24.73 432 MET A N 1
ATOM 2060 C CA A MET A 1 350 ? 10.985 -9.353 -26.009 0.54 25.38 432 MET A CA 1
ATOM 2061 C CA B MET A 1 350 ? 10.922 -9.386 -25.988 0.46 25.44 432 MET A CA 1
ATOM 2062 C C A MET A 1 350 ? 10.147 -9.601 -27.260 0.54 27.21 432 MET A C 1
ATOM 2063 C C B MET A 1 350 ? 9.964 -9.776 -27.104 0.46 26.68 432 MET A C 1
ATOM 2064 O O A MET A 1 350 ? 10.495 -10.437 -28.093 0.54 23.50 432 MET A O 1
ATOM 2065 O O B MET A 1 350 ? 8.751 -9.791 -26.904 0.46 25.74 432 MET A O 1
#

InterPro domains:
  IPR011600 Peptidase C14, caspase domain [PF00656] (135-423)
  IPR029030 Caspase-like domain superfamily [SSF52129] (120-245)
  IPR050452 Metacaspase [PTHR48104] (132-431)